Protein AF-A0AA88VZW4-F1 (afdb_monomer)

Foldseek 3Di:
DVVLVVVLVVLCPDPQQVVVCPDPVNPVVVVLLVVLVVLLVVLVVVLVVLVVVLVVLVVQLVVCVVVPVDPVSNVVSVVVNVVSLVVLVVVLVVSLVVNVVSVVVPPDPPPDPDPDSNVVSSVSSNVVSVVSSVVSSVSSVVSSPDDPPPDCPPVNVVVVVVVVPPDDDDDDDDDDD

Radius of gyration: 28.58 Å; Cα contacts (8 Å, |Δi|>4): 63; chains: 1; bounding box: 80×36×89 Å

Nearest PDB structures (foldseek):
  4tql-assembly1_A  TM=4.099E-01  e=1.416E-01  synthetic construct
  8i21-assembly1_A  TM=3.640E-01  e=1.085E+00  Saccharomyces cerevisiae S288C
  5c73-assembly1_C  TM=2.137E-01  e=4.144E+00  Campylobacter jejuni

Sequence (177 aa):
MEEMYKCIDGVLSLPLTQQALSQQHHESWADELLDRSLRLLDACSSTRDVISQLNEHVRDIHSSLRRRKGAPSTRSSIIRFTSFRKKMKKNTKRLIAALKQMDNQIEVTKILDLDDHPTAVIKLLRELTAMSITIFQSLMLFLCVPAVKKNPSRWSMVSKFIAKGTVCENQLDSMND

InterPro domains:
  IPR004320 Protein BPS1, chloroplastic [PF03087] (2-173)

pLDDT: mean 74.16, std 15.79, range [31.56, 95.44]

Mean predicted aligned error: 13.41 Å

Secondary structure (DSSP, 8-state):
-HHHHHHHHHHHTSHHHHHHHTSGGGHHHHHHHHHHHHHHHHHHHHHHHHHHHHHHHHHHHHHHHHTT-HHHHHHHHHHHHHHHHHHHHHHHHHHHHHHHHHHHT-------S---HHHHHHHHHHHHHHHHHHHHHHHHHHHTPPP------HHHHHHHHHTTS------------

Organism: NCBI:txid1293975

Structure (mmCIF, N/CA/C/O backbone):
data_AF-A0AA88VZW4-F1
#
_entry.id   AF-A0AA88VZW4-F1
#
loop_
_atom_site.group_PDB
_atom_site.id
_atom_site.type_symbol
_atom_site.label_atom_id
_atom_site.label_alt_id
_atom_site.label_comp_id
_atom_site.label_asym_id
_atom_site.label_entity_id
_atom_site.label_seq_id
_atom_site.pdbx_PDB_ins_code
_atom_site.Cartn_x
_atom_site.Cartn_y
_atom_site.Cartn_z
_atom_site.occupancy
_atom_site.B_iso_or_equiv
_atom_site.auth_seq_id
_atom_site.auth_comp_id
_atom_site.auth_asym_id
_atom_site.auth_atom_id
_atom_site.pdbx_PDB_model_num
ATOM 1 N N . MET A 1 1 ? -12.697 6.541 0.982 1.00 75.19 1 MET A N 1
ATOM 2 C CA . MET A 1 1 ? -11.977 6.580 2.272 1.00 75.19 1 MET A CA 1
ATOM 3 C C . MET A 1 1 ? -12.358 7.825 3.047 1.00 75.19 1 MET A C 1
ATOM 5 O O . MET A 1 1 ? -12.891 7.655 4.123 1.00 75.19 1 MET A O 1
ATOM 9 N N . GLU A 1 2 ? -12.189 9.038 2.512 1.00 80.81 2 GLU A N 1
ATOM 10 C CA . GLU A 1 2 ? -12.528 10.281 3.234 1.00 80.81 2 GLU A CA 1
ATOM 11 C C . GLU A 1 2 ? -13.958 10.311 3.807 1.00 80.81 2 GLU A C 1
ATOM 13 O O . GLU A 1 2 ? -14.114 10.416 5.015 1.00 80.81 2 GLU A O 1
ATOM 18 N N . GLU A 1 3 ? -14.991 10.110 2.983 1.00 82.50 3 GLU A N 1
ATOM 19 C CA . GLU A 1 3 ? -16.395 10.083 3.447 1.00 82.50 3 GLU A CA 1
ATOM 20 C C . GLU A 1 3 ? -16.680 8.980 4.479 1.00 82.50 3 GLU A C 1
ATOM 22 O O . GLU A 1 3 ? -17.477 9.144 5.398 1.00 82.50 3 GLU A O 1
ATOM 27 N N . MET A 1 4 ? -15.970 7.861 4.362 1.00 76.81 4 MET A N 1
ATOM 28 C CA . MET A 1 4 ? -16.079 6.726 5.275 1.00 76.81 4 MET A CA 1
ATOM 29 C C . MET A 1 4 ? -15.475 7.066 6.648 1.00 76.81 4 MET A C 1
ATOM 31 O O . MET A 1 4 ? -16.075 6.773 7.677 1.00 76.81 4 MET A O 1
ATOM 35 N N . TYR A 1 5 ? -14.325 7.748 6.663 1.00 79.38 5 TYR A N 1
ATOM 36 C CA . TYR A 1 5 ? -13.711 8.258 7.889 1.00 79.38 5 TYR A CA 1
ATOM 37 C C . TYR A 1 5 ? -14.528 9.396 8.512 1.00 79.38 5 TYR A C 1
ATOM 39 O O . TYR A 1 5 ? -14.680 9.402 9.726 1.00 79.38 5 TYR A O 1
ATOM 47 N N . LYS A 1 6 ? -15.123 10.297 7.713 1.00 86.06 6 LYS A N 1
ATOM 48 C CA . LYS A 1 6 ? -16.046 11.340 8.206 1.00 86.06 6 LYS A CA 1
ATOM 49 C C . LYS A 1 6 ? -17.273 10.744 8.897 1.00 86.06 6 LYS A C 1
ATOM 51 O O . LYS A 1 6 ? -17.658 11.199 9.967 1.00 86.06 6 LYS A O 1
ATOM 56 N N . CYS A 1 7 ? -17.877 9.713 8.303 1.00 84.06 7 CYS A N 1
ATOM 57 C CA . CYS A 1 7 ? -19.011 9.013 8.908 1.00 84.06 7 CYS A CA 1
ATOM 58 C C . CYS A 1 7 ? -18.642 8.435 10.282 1.00 84.06 7 CYS A C 1
ATOM 60 O O . CYS A 1 7 ? -19.388 8.583 11.246 1.00 84.06 7 CYS A O 1
ATOM 62 N N . ILE A 1 8 ? -17.458 7.836 10.386 1.00 82.31 8 ILE A N 1
ATOM 63 C CA . ILE A 1 8 ? -16.980 7.222 11.625 1.00 82.31 8 ILE A CA 1
ATOM 64 C C . ILE A 1 8 ? -16.586 8.250 12.673 1.00 82.31 8 ILE A C 1
ATOM 66 O O . ILE A 1 8 ? -16.891 8.047 13.842 1.00 82.31 8 ILE A O 1
ATOM 70 N N . ASP A 1 9 ? -15.984 9.363 12.273 1.00 85.19 9 ASP A N 1
ATOM 71 C CA . ASP A 1 9 ? -15.736 10.499 13.160 1.00 85.19 9 ASP A CA 1
ATOM 72 C C . ASP A 1 9 ? -17.053 11.022 13.770 1.00 85.19 9 ASP A C 1
ATOM 74 O O . ASP A 1 9 ? -17.157 11.254 14.976 1.00 85.19 9 ASP A O 1
ATOM 78 N N . GLY A 1 10 ? -18.123 11.065 12.968 1.00 87.44 10 GLY A N 1
ATOM 79 C CA . GLY A 1 10 ? -19.481 11.344 13.443 1.00 87.44 10 GLY A CA 1
ATOM 80 C C . GLY A 1 10 ? -20.004 10.322 14.464 1.00 87.44 10 GLY A C 1
ATOM 81 O O . GLY A 1 10 ? -20.624 10.697 15.454 1.00 87.44 10 GLY A O 1
ATOM 82 N N . VAL A 1 11 ? -19.729 9.028 14.271 1.00 84.31 11 VAL A N 1
ATOM 83 C CA . VAL A 1 11 ? -20.145 7.975 15.218 1.00 84.31 11 VAL A CA 1
ATOM 84 C C . VAL A 1 11 ? -19.314 8.004 16.508 1.00 84.31 11 VAL A C 1
ATOM 86 O O . VAL A 1 11 ? -19.853 7.799 17.597 1.00 84.31 11 VAL A O 1
ATOM 89 N N . LEU A 1 12 ? -18.012 8.271 16.405 1.00 83.19 12 LEU A N 1
ATOM 90 C CA . LEU A 1 12 ? -17.070 8.341 17.527 1.00 83.19 12 LEU A CA 1
ATOM 91 C C . LEU A 1 12 ? -17.251 9.599 18.384 1.00 83.19 12 LEU A C 1
ATOM 93 O O . LEU A 1 12 ? -16.944 9.577 19.574 1.00 83.19 12 LEU A O 1
ATOM 97 N N . SER A 1 13 ? -17.761 10.683 17.801 1.00 87.75 13 SER A N 1
ATOM 98 C CA . SER A 1 13 ? -18.060 11.930 18.518 1.00 87.75 13 SER A CA 1
ATOM 99 C C . SER A 1 13 ? -19.363 11.886 19.325 1.00 87.75 13 SER A C 1
ATOM 101 O O . SER A 1 13 ? -19.599 12.774 20.143 1.00 87.75 13 SER A O 1
ATOM 103 N N . LEU A 1 14 ? -20.198 10.851 19.158 1.00 87.94 14 LEU A N 1
ATOM 104 C CA . LEU A 1 14 ? -21.407 10.673 19.964 1.00 87.94 14 LEU A CA 1
ATOM 105 C C . LEU A 1 14 ? -21.045 10.429 21.443 1.00 87.94 14 LEU A C 1
ATOM 107 O O . LEU A 1 14 ? -20.258 9.522 21.731 1.00 87.94 14 LEU A O 1
ATOM 111 N N . PRO A 1 15 ? -21.676 11.138 22.401 1.00 83.50 15 PRO A N 1
ATOM 112 C CA . PRO A 1 15 ? -21.396 10.976 23.830 1.00 83.50 15 PRO A CA 1
ATOM 113 C C . PRO A 1 15 ? -21.563 9.537 24.326 1.00 83.50 15 PRO A C 1
ATOM 115 O O . PRO A 1 15 ? -20.751 9.052 25.106 1.00 83.50 15 PRO A O 1
ATOM 118 N N . LEU A 1 16 ? -22.579 8.829 23.821 1.00 80.50 16 LEU A N 1
ATOM 119 C CA . LEU A 1 16 ? -22.828 7.421 24.148 1.00 80.50 16 LEU A CA 1
ATOM 120 C C . LEU A 1 16 ? -21.682 6.517 23.685 1.00 80.50 16 LEU A C 1
ATOM 122 O O . LEU A 1 16 ? -21.295 5.595 24.396 1.00 80.50 16 LEU A O 1
ATOM 126 N N . THR A 1 17 ? -21.110 6.802 22.514 1.00 80.81 17 THR A N 1
ATOM 127 C CA . THR A 1 17 ? -19.952 6.075 21.994 1.00 80.81 17 THR A CA 1
ATOM 128 C C . THR A 1 17 ? -18.716 6.354 22.844 1.00 80.81 17 THR A C 1
ATOM 130 O O . THR A 1 17 ? -18.035 5.417 23.247 1.00 80.81 17 THR A O 1
ATOM 133 N N . GLN A 1 18 ? -18.447 7.618 23.183 1.00 80.12 18 GLN A N 1
ATOM 134 C CA . GLN A 1 18 ? -17.301 7.990 24.021 1.00 80.12 18 GLN A CA 1
ATOM 135 C C . GLN A 1 18 ? -17.395 7.394 25.427 1.00 80.12 18 GLN A C 1
ATOM 137 O O . GLN A 1 18 ? -16.422 6.833 25.927 1.00 80.12 18 GLN A O 1
ATOM 142 N N . GLN A 1 19 ? -18.578 7.453 26.042 1.00 77.81 19 GLN A N 1
ATOM 143 C CA . GLN A 1 19 ? -18.829 6.868 27.354 1.00 77.81 19 GLN A CA 1
ATOM 144 C C . GLN A 1 19 ? -18.614 5.354 27.332 1.00 77.81 19 GLN A C 1
ATOM 146 O O . GLN A 1 19 ? -17.973 4.813 28.232 1.00 77.81 19 GLN A O 1
ATOM 151 N N . ALA A 1 20 ? -19.095 4.670 26.295 1.00 73.69 20 ALA A N 1
ATOM 152 C CA . ALA A 1 20 ? -18.929 3.231 26.183 1.00 73.69 20 ALA A CA 1
ATOM 153 C C . ALA A 1 20 ? -17.462 2.831 25.935 1.00 73.69 20 ALA A C 1
ATOM 155 O O . ALA A 1 20 ? -16.977 1.890 2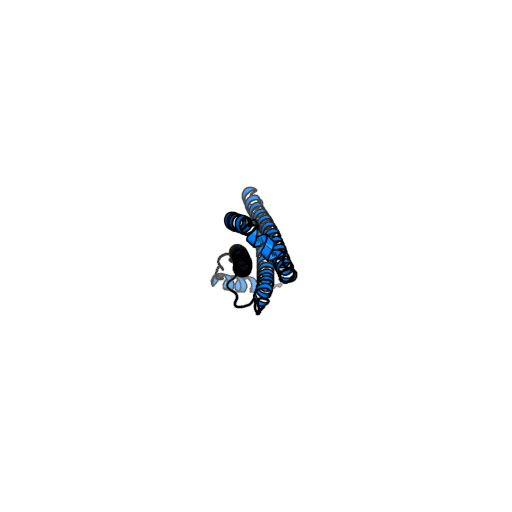6.552 1.00 73.69 20 ALA A O 1
ATOM 156 N N . LEU A 1 21 ? -16.721 3.593 25.123 1.00 71.88 21 LEU A N 1
ATOM 157 C CA . LEU A 1 21 ? -15.290 3.367 24.879 1.00 71.88 21 LEU A CA 1
ATOM 158 C C . LEU A 1 21 ? -14.398 3.702 26.086 1.00 71.88 21 LEU A C 1
ATOM 160 O O . LEU A 1 21 ? -13.318 3.135 26.214 1.00 71.88 21 LEU A O 1
ATOM 164 N N . SER A 1 22 ? -14.841 4.598 26.973 1.00 72.50 22 SER A N 1
ATOM 165 C CA . SER A 1 22 ? -14.100 4.993 28.181 1.00 72.50 22 SER A CA 1
ATOM 166 C C . SER A 1 22 ? -14.158 3.973 29.327 1.00 72.50 22 SER A C 1
ATOM 168 O O . SER A 1 22 ? -13.448 4.127 30.320 1.00 72.50 22 SER A O 1
ATOM 170 N N . GLN A 1 23 ? -14.993 2.932 29.223 1.00 70.62 23 GLN A N 1
ATOM 171 C CA . GLN A 1 23 ? -15.046 1.888 30.244 1.00 70.62 23 GLN A CA 1
ATOM 172 C C . GLN A 1 23 ? -13.789 1.008 30.184 1.00 70.62 23 GLN A C 1
ATOM 174 O O . GLN A 1 23 ? -13.362 0.582 29.113 1.00 70.62 23 GLN A O 1
ATOM 179 N N . GLN A 1 24 ? -13.233 0.677 31.353 1.00 58.19 24 GLN A N 1
ATOM 180 C CA . GLN A 1 24 ? -11.945 -0.016 31.528 1.00 58.19 24 GLN A CA 1
ATOM 181 C C . GLN A 1 24 ? -11.837 -1.373 30.793 1.00 58.19 24 GLN A C 1
ATOM 183 O O . GLN A 1 24 ? -10.742 -1.846 30.508 1.00 58.19 24 GLN A O 1
ATOM 188 N N . HIS A 1 25 ? -12.964 -1.987 30.418 1.00 62.66 25 HIS A N 1
ATOM 189 C CA . HIS A 1 25 ? -13.001 -3.206 29.603 1.00 62.66 25 HIS A CA 1
ATOM 190 C C . HIS A 1 25 ? -12.590 -3.005 28.128 1.00 62.66 25 HIS A C 1
ATOM 192 O O . HIS A 1 25 ? -12.342 -3.994 27.437 1.00 62.66 25 HIS A O 1
ATOM 198 N N . HIS A 1 26 ? -12.505 -1.764 27.634 1.00 63.72 26 HIS A N 1
ATOM 199 C CA . HIS A 1 26 ? -12.259 -1.459 26.217 1.00 63.72 26 HIS A CA 1
ATOM 200 C C . HIS A 1 26 ? -10.858 -0.917 25.904 1.00 63.72 26 HIS A C 1
ATOM 202 O O . HIS A 1 26 ? -10.521 -0.787 24.727 1.00 63.72 26 HIS A O 1
ATOM 208 N N . GLU A 1 27 ? -10.018 -0.673 26.913 1.00 67.69 27 GLU A N 1
ATOM 209 C CA . GLU A 1 27 ? -8.664 -0.118 26.749 1.00 67.69 27 GLU A CA 1
ATOM 210 C C . GLU A 1 27 ? -7.785 -1.010 25.847 1.00 67.69 27 GLU A C 1
ATOM 212 O O . GLU A 1 27 ? -7.226 -0.546 24.856 1.00 67.69 27 GLU A O 1
ATOM 217 N N . SER A 1 28 ? -7.815 -2.333 26.063 1.00 73.19 28 SER A N 1
ATOM 218 C CA . SER A 1 28 ? -7.117 -3.312 25.209 1.00 73.19 28 SER A CA 1
ATOM 219 C C . SER A 1 28 ? -7.594 -3.307 23.753 1.00 73.19 28 SER A C 1
ATOM 221 O O . SER A 1 28 ? -6.820 -3.618 22.849 1.00 73.19 28 SER A O 1
ATOM 223 N N . TRP A 1 29 ? -8.868 -2.998 23.502 1.00 73.38 29 TRP A N 1
ATOM 224 C CA . TRP A 1 29 ? -9.396 -2.957 22.141 1.00 73.38 29 TRP A CA 1
ATOM 225 C C . TRP A 1 29 ? -9.056 -1.639 21.441 1.00 73.38 29 TRP A C 1
ATOM 227 O O . TRP A 1 29 ? -8.784 -1.638 20.238 1.00 73.38 29 TRP A O 1
ATOM 237 N N . ALA A 1 30 ? -9.044 -0.532 22.186 1.00 74.25 30 ALA A N 1
ATOM 238 C CA . ALA A 1 30 ? -8.606 0.762 21.680 1.00 74.25 30 ALA A CA 1
ATOM 239 C C . ALA A 1 30 ? -7.139 0.703 21.223 1.00 74.25 30 ALA A C 1
ATOM 241 O O . ALA A 1 30 ? -6.832 1.159 20.120 1.00 74.25 30 ALA A O 1
ATOM 242 N N . ASP A 1 31 ? -6.270 0.050 22.000 1.00 80.06 31 ASP A N 1
ATOM 243 C CA . ASP A 1 31 ? -4.865 -0.170 21.639 1.00 80.06 31 ASP A CA 1
ATOM 244 C C . ASP A 1 31 ? -4.712 -1.034 20.377 1.00 80.06 31 ASP A C 1
ATOM 246 O O . ASP A 1 31 ? -3.959 -0.682 19.465 1.00 80.06 31 ASP A O 1
ATOM 250 N N . GLU A 1 32 ? -5.467 -2.134 20.263 1.00 78.44 32 GLU A N 1
ATOM 251 C CA . GLU A 1 32 ? -5.483 -2.958 19.046 1.00 78.44 32 GLU A CA 1
ATOM 252 C C . GLU A 1 32 ? -5.951 -2.173 17.815 1.00 78.44 32 GLU A C 1
ATOM 254 O O . GLU A 1 32 ? -5.392 -2.309 16.722 1.00 78.44 32 GLU A O 1
ATOM 259 N N . LEU A 1 33 ? -7.014 -1.377 17.959 1.00 77.69 33 LEU A N 1
ATOM 260 C CA . LEU A 1 33 ? -7.534 -0.557 16.871 1.00 77.69 33 LEU A CA 1
ATOM 261 C C . LEU A 1 33 ? -6.505 0.497 16.447 1.00 77.69 33 LEU A C 1
ATOM 263 O O . LEU A 1 33 ? -6.329 0.734 15.245 1.00 77.69 33 LEU A O 1
ATOM 267 N N . LEU A 1 34 ? -5.824 1.113 17.413 1.00 82.38 34 LEU A N 1
ATOM 268 C CA . LEU A 1 34 ? -4.783 2.100 17.168 1.00 82.38 34 LEU A CA 1
ATOM 269 C C . LEU A 1 34 ? -3.589 1.475 16.437 1.00 82.38 34 LEU A C 1
ATOM 271 O O . LEU A 1 34 ? -3.176 2.008 15.407 1.00 82.38 34 LEU A O 1
ATOM 275 N N . ASP A 1 35 ? -3.086 0.321 16.888 1.00 83.75 35 ASP A N 1
ATOM 276 C CA . ASP A 1 35 ? -2.012 -0.420 16.207 1.00 83.75 35 ASP A CA 1
ATOM 277 C C . ASP A 1 35 ? -2.403 -0.768 14.761 1.00 83.75 35 ASP A C 1
ATOM 279 O O . ASP A 1 35 ? -1.647 -0.499 13.822 1.00 83.75 35 ASP A O 1
ATOM 283 N N . ARG A 1 36 ? -3.624 -1.275 14.537 1.00 79.50 36 ARG A N 1
ATOM 284 C CA . ARG A 1 36 ? -4.127 -1.555 13.181 1.00 79.50 36 ARG A CA 1
ATOM 285 C C . ARG A 1 36 ? -4.194 -0.294 12.315 1.00 79.50 36 ARG A C 1
ATOM 287 O O . ARG A 1 36 ? -3.823 -0.337 11.139 1.00 79.50 36 ARG A O 1
ATOM 294 N N . SER A 1 37 ? -4.635 0.825 12.885 1.00 80.75 37 SER A N 1
ATOM 295 C CA . SER A 1 37 ? -4.736 2.113 12.189 1.00 80.75 37 SER A CA 1
ATOM 296 C C . SER A 1 37 ? -3.362 2.681 11.823 1.00 80.75 37 SER A C 1
ATOM 298 O O . SER A 1 37 ? -3.174 3.154 10.701 1.00 80.75 37 SER A O 1
ATOM 300 N N . LEU A 1 38 ? -2.377 2.577 12.720 1.00 86.00 38 LEU A N 1
ATOM 301 C CA . LEU A 1 38 ? -0.991 2.981 12.463 1.00 86.00 38 LEU A CA 1
ATOM 302 C C . LEU A 1 38 ? -0.371 2.158 11.330 1.00 86.00 38 LEU A C 1
ATOM 304 O O . LEU A 1 38 ? 0.175 2.717 10.381 1.00 86.00 38 LEU A O 1
ATOM 308 N N . ARG A 1 39 ? -0.546 0.835 11.349 1.00 82.38 39 ARG A N 1
ATOM 309 C CA . ARG A 1 39 ? -0.057 -0.040 10.269 1.00 82.38 39 ARG A CA 1
ATOM 310 C C . ARG A 1 39 ? -0.709 0.267 8.925 1.00 82.38 39 ARG A C 1
ATOM 312 O O . ARG A 1 39 ? -0.060 0.176 7.880 1.00 82.38 39 ARG A O 1
ATOM 319 N N . LEU A 1 40 ? -1.990 0.634 8.929 1.00 80.94 40 LEU A N 1
ATOM 320 C CA . LEU A 1 40 ? -2.680 1.092 7.728 1.00 80.94 40 LEU A CA 1
ATOM 321 C C . LEU A 1 40 ? -2.061 2.395 7.207 1.00 80.94 40 LEU A C 1
ATOM 323 O O . LEU A 1 40 ? -1.795 2.502 6.011 1.00 80.94 40 LEU A O 1
ATOM 327 N N . LEU A 1 41 ? -1.776 3.357 8.088 1.00 86.00 41 LEU A N 1
ATOM 328 C CA . LEU A 1 41 ? -1.110 4.614 7.737 1.00 86.00 41 LEU A CA 1
ATOM 329 C C . LEU A 1 41 ? 0.300 4.389 7.159 1.00 86.00 41 LEU A C 1
ATOM 331 O O . LEU A 1 41 ? 0.675 5.030 6.170 1.00 86.00 41 LEU A O 1
ATOM 335 N N . ASP A 1 42 ? 1.056 3.438 7.703 1.00 85.25 42 ASP A N 1
ATOM 336 C CA . ASP A 1 42 ? 2.359 3.034 7.165 1.00 85.25 42 ASP A CA 1
ATOM 337 C C . ASP A 1 42 ? 2.231 2.420 5.764 1.00 85.25 42 ASP A C 1
ATOM 339 O O . ASP A 1 42 ? 3.012 2.728 4.852 1.00 85.25 42 ASP A O 1
ATOM 343 N N . ALA A 1 43 ? 1.204 1.591 5.548 1.00 80.19 43 ALA A N 1
ATOM 344 C CA . ALA A 1 43 ? 0.884 1.035 4.237 1.00 80.19 43 ALA A CA 1
ATOM 345 C C . ALA A 1 43 ? 0.470 2.129 3.233 1.00 80.19 43 ALA A C 1
ATOM 347 O O . ALA A 1 43 ? 0.898 2.080 2.072 1.00 80.19 43 ALA A O 1
ATOM 348 N N . CYS A 1 44 ? -0.294 3.143 3.662 1.00 83.06 44 CYS A N 1
ATOM 349 C CA . CYS A 1 44 ? -0.632 4.326 2.860 1.00 83.06 44 CYS A CA 1
ATOM 350 C C . CYS A 1 44 ? 0.628 5.076 2.420 1.00 83.06 44 CYS A C 1
ATOM 352 O O . CYS A 1 44 ? 0.790 5.401 1.241 1.00 83.06 44 CYS A O 1
ATOM 354 N N . SER A 1 45 ? 1.529 5.343 3.365 1.00 87.06 45 SER A N 1
ATOM 355 C CA . SER A 1 45 ? 2.767 6.079 3.111 1.00 87.06 45 SER A CA 1
ATOM 356 C C . SER A 1 45 ? 3.670 5.310 2.147 1.00 87.06 45 SER A C 1
ATOM 358 O O . SER A 1 45 ? 4.070 5.848 1.115 1.00 87.06 45 SER A O 1
ATOM 360 N N . SER A 1 46 ? 3.847 4.009 2.382 1.00 82.81 46 SER A N 1
ATOM 361 C CA . SER A 1 46 ? 4.587 3.115 1.483 1.00 82.81 46 SER A CA 1
ATOM 362 C C . SER A 1 46 ? 3.989 3.077 0.070 1.00 82.81 46 SER A C 1
ATOM 364 O O . SER A 1 46 ? 4.708 3.089 -0.929 1.00 82.81 46 SER A O 1
ATOM 366 N N . THR A 1 47 ? 2.657 3.045 -0.029 1.00 82.25 47 THR A N 1
ATOM 367 C CA . THR A 1 47 ? 1.921 3.084 -1.301 1.00 82.25 47 THR A CA 1
ATOM 368 C C . THR A 1 47 ? 2.202 4.373 -2.068 1.00 82.25 47 THR A C 1
ATOM 370 O O . THR A 1 47 ? 2.499 4.331 -3.264 1.00 82.25 47 THR A O 1
ATOM 373 N N . ARG A 1 48 ? 2.144 5.519 -1.383 1.00 87.75 48 ARG A N 1
ATOM 374 C CA . ARG A 1 48 ? 2.433 6.834 -1.962 1.00 87.75 48 ARG A CA 1
ATOM 375 C C . ARG A 1 48 ? 3.866 6.910 -2.488 1.00 87.75 48 ARG A C 1
ATOM 377 O O . ARG A 1 48 ? 4.066 7.357 -3.614 1.00 87.75 48 ARG A O 1
ATOM 384 N N . ASP A 1 49 ? 4.840 6.400 -1.741 1.00 88.69 49 ASP A N 1
ATOM 385 C CA . ASP A 1 49 ? 6.246 6.387 -2.163 1.00 88.69 49 ASP A CA 1
ATOM 386 C C . ASP A 1 49 ? 6.475 5.512 -3.400 1.00 88.69 49 ASP A C 1
ATOM 388 O O . ASP A 1 49 ? 7.251 5.861 -4.296 1.00 88.69 49 ASP A O 1
ATOM 392 N N . VAL A 1 50 ? 5.775 4.377 -3.483 1.00 86.94 50 VAL A N 1
ATOM 393 C CA . VAL A 1 50 ? 5.787 3.501 -4.661 1.00 86.94 50 VAL A CA 1
ATOM 394 C C . VAL A 1 50 ? 5.200 4.209 -5.884 1.00 86.94 50 VAL A C 1
ATOM 396 O O . VAL A 1 50 ? 5.776 4.123 -6.970 1.00 86.94 50 VAL A O 1
ATOM 399 N N . ILE A 1 51 ? 4.083 4.924 -5.725 1.00 88.00 51 ILE A N 1
ATOM 400 C CA . ILE A 1 51 ? 3.463 5.708 -6.804 1.00 88.00 51 ILE A CA 1
ATOM 401 C C . ILE A 1 51 ? 4.401 6.834 -7.263 1.00 88.00 51 ILE A C 1
ATOM 403 O O . ILE A 1 51 ? 4.558 7.053 -8.466 1.00 88.00 51 ILE A O 1
ATOM 407 N N . SER A 1 52 ? 5.075 7.514 -6.336 1.00 92.56 52 SER A N 1
ATOM 408 C CA . SER A 1 52 ? 6.065 8.548 -6.657 1.00 92.56 52 SER A CA 1
ATOM 409 C C . SER A 1 52 ? 7.230 7.994 -7.486 1.00 92.56 52 SER A C 1
ATOM 411 O O . SER A 1 52 ? 7.544 8.547 -8.540 1.00 92.56 52 SER A O 1
ATOM 413 N N . GLN A 1 53 ? 7.805 6.855 -7.087 1.00 92.31 53 GLN A N 1
ATOM 414 C CA . GLN A 1 53 ? 8.869 6.179 -7.848 1.00 92.31 53 GLN A CA 1
ATOM 415 C C . GLN A 1 53 ? 8.387 5.678 -9.219 1.00 92.31 53 GLN A C 1
ATOM 417 O O . GLN A 1 53 ? 9.108 5.754 -10.215 1.00 92.31 53 GLN A O 1
ATOM 422 N N . LEU A 1 54 ? 7.145 5.189 -9.307 1.00 90.50 54 LEU A N 1
ATOM 423 C CA . LEU A 1 54 ? 6.529 4.821 -10.581 1.00 90.50 54 LEU A CA 1
ATOM 424 C C . LEU A 1 54 ? 6.466 6.028 -11.529 1.00 90.50 54 LEU A C 1
ATOM 426 O O . LEU A 1 54 ? 6.869 5.920 -12.689 1.00 90.50 54 LEU A O 1
ATOM 430 N N . ASN A 1 55 ? 6.006 7.178 -11.031 1.00 92.56 55 ASN A N 1
ATOM 431 C CA . ASN A 1 55 ? 5.937 8.417 -11.802 1.00 92.56 55 ASN A CA 1
ATOM 432 C C . ASN A 1 55 ? 7.321 8.891 -12.263 1.00 92.56 55 ASN A C 1
ATOM 434 O O . ASN A 1 55 ? 7.465 9.330 -13.405 1.00 92.56 55 ASN A O 1
ATOM 438 N N . GLU A 1 56 ? 8.346 8.772 -11.418 1.00 95.44 56 GLU A N 1
ATOM 439 C CA . GLU A 1 56 ? 9.733 9.071 -11.785 1.00 95.44 56 GLU A CA 1
ATOM 440 C C . GLU A 1 56 ? 10.210 8.190 -12.947 1.00 95.44 56 GLU A C 1
ATOM 442 O O . GLU A 1 56 ? 10.670 8.703 -13.968 1.00 95.44 56 GLU A O 1
ATOM 447 N N . HIS A 1 57 ? 10.009 6.871 -12.867 1.00 93.81 57 HIS A N 1
ATOM 448 C CA . HIS A 1 57 ? 10.381 5.956 -13.947 1.00 93.81 57 HIS A CA 1
ATOM 449 C C . HIS A 1 57 ? 9.647 6.238 -15.265 1.00 93.81 57 HIS A C 1
ATOM 451 O O . HIS A 1 57 ? 10.252 6.156 -16.339 1.00 93.81 57 HIS A O 1
ATOM 457 N N . VAL A 1 58 ? 8.358 6.586 -15.207 1.00 92.38 58 VAL A N 1
ATOM 458 C CA . VAL A 1 58 ? 7.584 6.984 -16.394 1.00 92.38 58 VAL A CA 1
ATOM 459 C C . VAL A 1 58 ? 8.167 8.256 -17.015 1.00 92.38 58 VAL A C 1
ATOM 461 O O . VAL A 1 58 ? 8.383 8.306 -18.230 1.00 92.38 58 VAL A O 1
ATOM 464 N N . ARG A 1 59 ? 8.487 9.264 -16.193 1.00 94.50 59 ARG A N 1
ATOM 465 C CA . ARG A 1 59 ? 9.124 10.513 -16.644 1.00 94.50 59 ARG A CA 1
ATOM 466 C C . ARG A 1 59 ? 10.493 10.259 -17.269 1.00 94.50 59 ARG A C 1
ATOM 468 O O . ARG A 1 59 ? 10.794 10.844 -18.307 1.00 94.50 59 ARG A O 1
ATOM 475 N N . ASP A 1 60 ? 11.289 9.363 -16.697 1.00 93.44 60 ASP A N 1
ATOM 476 C CA . ASP A 1 60 ? 12.601 8.958 -17.208 1.00 93.44 60 ASP A CA 1
ATOM 477 C C . ASP A 1 60 ? 12.519 8.343 -18.607 1.00 93.44 60 ASP A C 1
ATOM 479 O O . ASP A 1 60 ? 13.271 8.718 -19.516 1.00 93.44 60 ASP A O 1
ATOM 483 N N . ILE A 1 61 ? 11.584 7.408 -18.798 1.00 92.81 61 ILE A N 1
ATOM 484 C CA . ILE A 1 61 ? 11.342 6.773 -20.096 1.00 92.81 61 ILE A CA 1
ATOM 485 C C . ILE A 1 61 ? 10.892 7.833 -21.104 1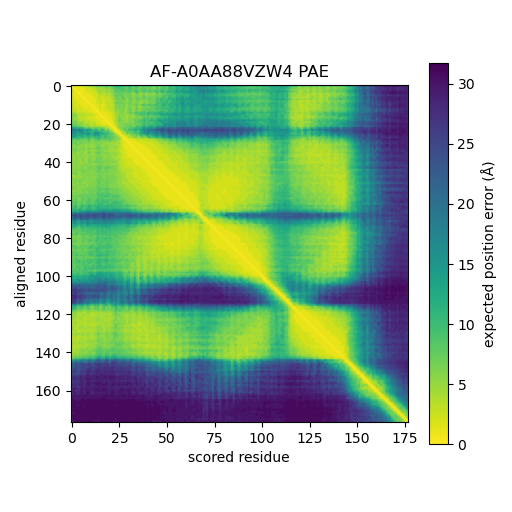.00 92.81 61 ILE A C 1
ATOM 487 O O . ILE A 1 61 ? 11.503 7.967 -22.166 1.00 92.81 61 ILE A O 1
ATOM 491 N N . HIS A 1 62 ? 9.893 8.644 -20.753 1.00 92.88 62 HIS A N 1
ATOM 492 C CA . HIS A 1 62 ? 9.382 9.697 -21.627 1.00 92.88 62 HIS A CA 1
ATOM 493 C C . HIS A 1 62 ? 10.468 10.721 -22.005 1.00 92.88 62 HIS A C 1
ATOM 495 O O . HIS A 1 62 ? 10.623 11.082 -23.171 1.00 92.88 62 HIS A O 1
ATOM 501 N N . SER A 1 63 ? 11.283 11.148 -21.040 1.00 92.44 63 SER A N 1
ATOM 502 C CA . SER A 1 63 ? 12.398 12.075 -21.254 1.00 92.44 63 SER A CA 1
ATOM 503 C C . SER A 1 63 ? 13.464 11.486 -22.182 1.00 92.44 63 SER A C 1
ATOM 505 O O . SER A 1 63 ? 13.967 12.193 -23.060 1.00 92.44 63 SER A O 1
ATOM 507 N N . SER A 1 64 ? 13.783 10.193 -22.033 1.00 91.94 64 SER A N 1
ATOM 508 C CA . SER A 1 64 ? 14.741 9.501 -22.908 1.00 91.94 64 SER A CA 1
ATOM 509 C C . SER A 1 64 ? 14.258 9.416 -24.360 1.00 91.94 64 SER A C 1
ATOM 511 O O . SER A 1 64 ? 15.039 9.698 -25.271 1.00 91.94 64 SER A O 1
ATOM 513 N N . LEU A 1 65 ? 12.961 9.149 -24.560 1.00 89.88 65 LEU A N 1
ATOM 514 C CA . LEU A 1 65 ? 12.313 9.137 -25.872 1.00 89.88 65 LEU A CA 1
ATOM 515 C C . LEU A 1 65 ? 12.310 10.535 -26.500 1.00 89.88 65 LEU A C 1
ATOM 517 O O . LEU A 1 65 ? 12.771 10.712 -27.627 1.00 89.88 65 LEU A O 1
ATOM 521 N N . ARG A 1 66 ? 11.867 11.552 -25.747 1.00 92.31 66 ARG A N 1
ATOM 522 C CA . ARG A 1 66 ? 11.778 12.940 -26.225 1.00 92.31 66 ARG A CA 1
ATOM 523 C C . ARG A 1 66 ? 13.134 13.499 -26.647 1.00 92.31 66 ARG A C 1
ATOM 525 O O . ARG A 1 66 ? 13.233 14.161 -27.673 1.00 92.31 66 ARG A O 1
ATOM 532 N N . ARG A 1 67 ? 14.186 13.247 -25.862 1.00 92.19 67 ARG A N 1
ATOM 533 C CA . ARG A 1 67 ? 15.534 13.781 -26.128 1.00 92.19 67 ARG A CA 1
ATOM 534 C C . ARG A 1 67 ? 16.245 13.097 -27.301 1.00 92.19 67 ARG A C 1
ATOM 536 O O . ARG A 1 67 ? 17.391 13.441 -27.560 1.00 92.19 67 ARG A O 1
ATOM 543 N N . ARG A 1 68 ? 15.620 12.111 -27.964 1.00 84.12 68 ARG A N 1
ATOM 544 C CA . ARG A 1 68 ? 16.236 11.298 -29.028 1.00 84.12 68 ARG A CA 1
ATOM 545 C C . ARG A 1 68 ? 17.637 10.792 -28.644 1.00 84.12 68 ARG A C 1
ATOM 547 O O . ARG A 1 68 ? 18.501 10.659 -29.502 1.00 84.12 68 ARG A O 1
ATOM 554 N N . LYS A 1 69 ? 17.868 10.460 -27.361 1.00 73.25 69 LYS A N 1
ATOM 555 C CA . LYS A 1 69 ? 19.167 9.987 -26.820 1.00 73.25 69 LYS A CA 1
ATOM 556 C C . LYS A 1 69 ? 19.556 8.572 -27.312 1.00 73.25 69 LYS A C 1
ATOM 558 O O . LYS A 1 69 ? 20.311 7.860 -26.648 1.00 73.25 69 LYS A O 1
ATOM 563 N N . GLY A 1 70 ? 19.004 8.124 -28.435 1.00 76.50 70 GLY A N 1
ATOM 564 C CA . GLY A 1 70 ? 19.204 6.798 -29.006 1.00 76.50 70 GLY A CA 1
ATOM 565 C C . GLY A 1 70 ? 18.516 5.658 -28.244 1.00 76.50 70 GLY A C 1
ATOM 566 O O . GLY A 1 70 ? 18.079 5.781 -27.096 1.00 76.50 70 GLY A O 1
ATOM 567 N N . ALA A 1 71 ? 18.454 4.500 -28.901 1.00 81.56 71 ALA A N 1
ATOM 568 C CA . ALA A 1 71 ? 17.912 3.265 -28.337 1.00 81.56 71 ALA A CA 1
ATOM 569 C C . ALA A 1 71 ? 18.592 2.795 -27.024 1.00 81.56 71 ALA A C 1
ATOM 571 O O . ALA A 1 71 ? 17.873 2.296 -26.154 1.00 81.56 71 ALA A O 1
ATOM 572 N N . PRO A 1 72 ? 19.918 2.961 -26.804 1.00 84.81 72 PRO A N 1
ATOM 573 C CA . PRO A 1 72 ? 20.578 2.469 -25.588 1.00 84.81 72 PRO A CA 1
ATOM 574 C C . PRO A 1 72 ? 20.103 3.148 -24.295 1.00 84.81 72 PRO A C 1
ATOM 576 O O . PRO A 1 72 ? 19.868 2.474 -23.290 1.00 84.81 72 PRO A O 1
ATOM 579 N N . SER A 1 73 ? 19.908 4.471 -24.313 1.00 83.19 73 SER A N 1
ATOM 580 C CA . SER A 1 73 ? 19.464 5.231 -23.133 1.00 83.19 73 SER A CA 1
ATOM 581 C C . SER A 1 73 ? 18.020 4.895 -22.748 1.00 83.19 73 SER A C 1
ATOM 583 O O . SER A 1 73 ? 17.730 4.638 -21.580 1.00 83.19 73 SER A O 1
ATOM 585 N N . THR A 1 74 ? 17.139 4.793 -23.747 1.00 88.75 74 THR A N 1
ATOM 586 C CA . THR A 1 74 ? 15.746 4.359 -23.574 1.00 88.75 74 THR A CA 1
ATOM 587 C C . THR A 1 74 ? 15.687 2.933 -23.028 1.00 88.75 74 THR A C 1
ATOM 589 O O . THR A 1 74 ? 14.965 2.654 -22.069 1.00 88.75 74 THR A O 1
ATOM 592 N N . ARG A 1 75 ? 16.509 2.025 -23.577 1.00 89.69 75 ARG A N 1
ATOM 593 C CA . ARG A 1 75 ? 16.623 0.640 -23.101 1.00 89.69 75 ARG A CA 1
ATOM 594 C C . ARG A 1 75 ? 17.064 0.577 -21.639 1.00 89.69 75 ARG A C 1
ATOM 596 O O . ARG A 1 75 ? 16.492 -0.201 -20.881 1.00 89.69 75 ARG A O 1
ATOM 603 N N . SER A 1 76 ? 18.022 1.407 -21.230 1.00 91.31 76 SER A N 1
ATOM 604 C CA . SER A 1 76 ? 18.465 1.496 -19.833 1.00 91.31 76 SER A CA 1
ATOM 605 C C . SER A 1 76 ? 17.330 1.928 -18.892 1.00 91.31 76 SER A C 1
ATOM 607 O O . SER A 1 76 ? 17.085 1.260 -17.886 1.00 91.31 76 SER A O 1
ATOM 609 N N . SER A 1 77 ? 16.567 2.973 -19.240 1.00 90.81 77 SER A N 1
ATOM 610 C CA . SER A 1 77 ? 15.409 3.418 -18.444 1.00 90.81 77 SER A CA 1
ATOM 611 C C . SER A 1 77 ? 14.319 2.343 -18.336 1.00 90.81 77 SER A C 1
ATOM 613 O O . SER A 1 77 ? 13.784 2.112 -17.252 1.00 90.81 77 SER A O 1
ATOM 615 N N . ILE A 1 78 ? 14.047 1.609 -19.423 1.00 91.00 78 ILE A N 1
ATOM 616 C CA . ILE A 1 78 ? 13.108 0.474 -19.421 1.00 91.00 78 ILE A CA 1
ATOM 617 C C . ILE A 1 78 ? 13.607 -0.667 -18.521 1.00 91.00 78 ILE A C 1
ATOM 619 O O . ILE A 1 78 ? 12.812 -1.265 -17.791 1.00 91.00 78 ILE A O 1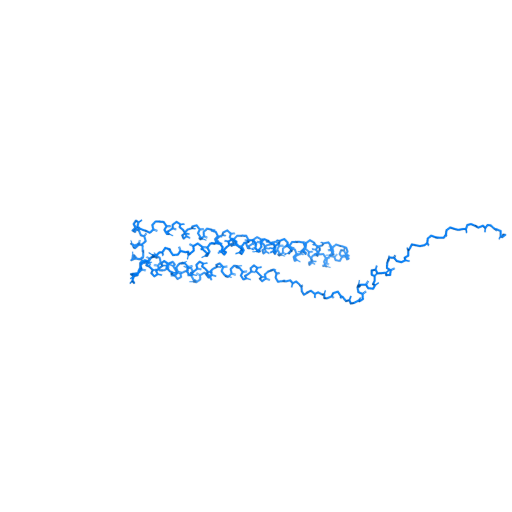
ATOM 623 N N . ILE A 1 79 ? 14.909 -0.977 -18.542 1.00 91.81 79 ILE A N 1
ATOM 624 C CA . ILE A 1 79 ? 15.505 -2.002 -17.671 1.00 91.81 79 ILE A CA 1
ATOM 625 C C . ILE A 1 79 ? 15.352 -1.603 -16.198 1.00 91.81 79 ILE A C 1
ATOM 627 O O . ILE A 1 79 ? 14.887 -2.426 -15.406 1.00 91.81 79 ILE A O 1
ATOM 631 N N . ARG A 1 80 ? 15.667 -0.349 -15.833 1.00 93.00 80 ARG A N 1
ATOM 632 C CA . ARG A 1 80 ? 15.485 0.160 -14.459 1.00 93.00 80 ARG A CA 1
ATOM 633 C C . ARG A 1 80 ? 14.029 0.050 -14.011 1.00 93.00 80 ARG A C 1
ATOM 635 O O . ARG A 1 80 ? 13.765 -0.556 -12.974 1.00 93.00 80 ARG A O 1
ATOM 642 N N . PHE A 1 81 ? 13.093 0.528 -14.833 1.00 91.56 81 PHE A N 1
ATOM 643 C CA . PHE A 1 81 ? 11.660 0.421 -14.560 1.00 91.56 81 PHE A CA 1
ATOM 644 C C . PHE A 1 81 ? 11.211 -1.036 -14.373 1.00 91.56 81 PHE A C 1
ATOM 646 O O . PHE A 1 81 ? 10.492 -1.362 -13.431 1.00 91.56 81 PHE A O 1
ATOM 653 N N . THR A 1 82 ? 11.678 -1.948 -15.228 1.00 89.94 82 THR A N 1
ATOM 654 C CA . THR A 1 82 ? 11.332 -3.375 -15.143 1.00 89.94 82 THR A CA 1
ATOM 655 C C . THR A 1 82 ? 11.839 -4.005 -13.843 1.00 89.94 82 THR A C 1
ATOM 657 O O . THR A 1 82 ? 11.114 -4.772 -13.202 1.00 89.94 82 THR A O 1
ATOM 660 N N . SER A 1 83 ? 13.068 -3.686 -13.433 1.00 90.75 83 SER A N 1
ATOM 661 C CA . SER A 1 83 ? 13.650 -4.148 -12.167 1.00 90.75 83 SER A CA 1
ATOM 662 C C . SER A 1 83 ? 12.905 -3.585 -10.956 1.00 90.75 83 SER A C 1
ATOM 664 O O . SER A 1 83 ? 12.556 -4.347 -10.052 1.00 90.75 83 SER A O 1
ATOM 666 N N . PHE A 1 84 ? 12.575 -2.290 -10.971 1.00 90.88 84 PHE A N 1
ATOM 667 C CA . PHE A 1 84 ? 11.731 -1.657 -9.955 1.00 90.88 84 PHE A CA 1
ATOM 668 C C . PHE A 1 84 ? 10.379 -2.364 -9.837 1.00 90.88 84 PHE A C 1
ATOM 670 O O . PHE A 1 84 ? 9.991 -2.786 -8.751 1.00 90.88 84 PHE A O 1
ATOM 677 N N . ARG A 1 85 ? 9.704 -2.613 -10.961 1.00 87.50 85 ARG A N 1
ATOM 678 C CA . ARG A 1 85 ? 8.386 -3.263 -10.994 1.00 87.50 85 ARG A CA 1
ATOM 679 C C . ARG A 1 85 ? 8.427 -4.688 -10.424 1.00 87.50 85 ARG A C 1
ATOM 681 O O . ARG A 1 85 ? 7.491 -5.107 -9.744 1.00 87.50 85 ARG A O 1
ATOM 688 N N . LYS A 1 86 ? 9.524 -5.431 -10.637 1.00 87.38 86 LYS A N 1
ATOM 689 C CA . LYS A 1 86 ? 9.763 -6.741 -9.995 1.00 87.38 86 LYS A CA 1
ATOM 690 C C . LYS A 1 86 ? 9.939 -6.614 -8.477 1.00 87.38 86 LYS A C 1
ATOM 692 O O . LYS A 1 86 ? 9.342 -7.399 -7.739 1.00 87.38 86 LYS A O 1
ATOM 697 N N . LYS A 1 87 ? 10.733 -5.640 -8.015 1.00 88.12 87 LYS A N 1
ATOM 698 C CA . LYS A 1 87 ? 10.952 -5.365 -6.583 1.00 88.12 87 LYS A CA 1
ATOM 699 C C . LYS A 1 87 ? 9.649 -4.955 -5.896 1.00 88.12 87 LYS A C 1
ATOM 701 O O . LYS A 1 87 ? 9.284 -5.556 -4.891 1.00 88.12 87 LYS A O 1
ATOM 706 N N . MET A 1 88 ? 8.916 -4.020 -6.491 1.00 86.62 88 MET A N 1
ATOM 707 C CA . MET A 1 88 ? 7.596 -3.574 -6.049 1.00 86.62 88 MET A CA 1
ATOM 708 C C . MET A 1 88 ? 6.645 -4.760 -5.885 1.00 86.62 88 MET A C 1
ATOM 710 O O . MET A 1 88 ? 6.125 -4.970 -4.798 1.00 86.62 88 MET A O 1
ATOM 714 N N . LYS A 1 89 ? 6.528 -5.635 -6.894 1.00 85.44 89 LYS A N 1
ATOM 715 C CA . LYS A 1 89 ? 5.692 -6.843 -6.806 1.00 85.44 89 LYS A CA 1
ATOM 716 C C . LYS A 1 89 ? 6.081 -7.776 -5.658 1.00 85.44 89 LYS A C 1
ATOM 718 O O . LYS A 1 89 ? 5.206 -8.368 -5.028 1.00 85.44 89 LYS A O 1
ATOM 723 N N . LYS A 1 90 ? 7.379 -7.938 -5.382 1.00 85.88 90 LYS A N 1
ATOM 724 C CA . LYS A 1 90 ? 7.857 -8.724 -4.232 1.00 85.88 90 LYS A CA 1
ATOM 725 C C . LYS A 1 90 ? 7.444 -8.069 -2.909 1.00 85.88 90 LYS A C 1
ATOM 727 O O . LYS A 1 90 ? 6.965 -8.769 -2.021 1.00 85.88 90 LYS A O 1
ATOM 732 N N . ASN A 1 91 ? 7.596 -6.753 -2.801 1.00 82.81 91 ASN A N 1
ATOM 733 C CA . ASN A 1 91 ? 7.236 -5.993 -1.605 1.00 82.81 91 ASN A CA 1
ATOM 734 C C . ASN A 1 91 ? 5.722 -5.995 -1.365 1.00 82.81 91 ASN A C 1
ATOM 736 O O . ASN A 1 91 ? 5.293 -6.296 -0.260 1.00 82.81 91 ASN A O 1
ATOM 740 N N . THR A 1 92 ? 4.914 -5.787 -2.405 1.00 82.25 92 THR A N 1
ATOM 741 C CA . THR A 1 92 ? 3.451 -5.893 -2.348 1.00 82.25 92 THR A CA 1
ATOM 742 C C . THR A 1 92 ? 3.002 -7.249 -1.818 1.00 82.25 92 THR A C 1
ATOM 744 O O . THR A 1 92 ? 2.154 -7.306 -0.938 1.00 82.25 92 THR A O 1
ATOM 747 N N . LYS A 1 93 ? 3.592 -8.355 -2.290 1.00 84.12 93 LYS A N 1
ATOM 748 C CA . LYS A 1 93 ? 3.266 -9.691 -1.763 1.00 84.12 93 LYS A CA 1
ATOM 749 C C . LYS A 1 93 ? 3.566 -9.826 -0.269 1.00 84.12 93 LYS A C 1
ATOM 751 O O . LYS A 1 93 ? 2.779 -10.439 0.441 1.00 84.12 93 LYS A O 1
ATOM 756 N N . ARG A 1 94 ? 4.688 -9.266 0.196 1.00 83.19 94 ARG A N 1
ATOM 757 C CA . ARG A 1 94 ? 5.051 -9.254 1.623 1.00 83.19 94 ARG A CA 1
ATOM 758 C C . ARG A 1 94 ? 4.069 -8.425 2.443 1.00 83.19 94 ARG A C 1
ATOM 760 O O . ARG A 1 94 ? 3.612 -8.902 3.470 1.00 83.19 94 ARG A O 1
ATOM 767 N N . LEU A 1 95 ? 3.714 -7.237 1.956 1.00 77.50 95 LEU A N 1
ATOM 768 C CA . LEU A 1 95 ? 2.738 -6.366 2.604 1.00 77.50 95 LEU A CA 1
ATOM 769 C C . LEU A 1 95 ? 1.366 -7.046 2.694 1.00 77.50 95 LEU A C 1
ATOM 771 O O . LEU A 1 95 ? 0.791 -7.101 3.768 1.00 77.50 95 LEU A O 1
ATOM 775 N N . ILE A 1 96 ? 0.878 -7.647 1.604 1.00 77.94 96 ILE A N 1
ATOM 776 C CA . ILE A 1 96 ? -0.379 -8.413 1.604 1.00 77.94 96 ILE A CA 1
ATOM 777 C C . ILE A 1 96 ? -0.326 -9.552 2.632 1.00 77.94 96 ILE A C 1
ATOM 779 O O . ILE A 1 96 ? -1.292 -9.754 3.358 1.00 77.94 96 ILE A O 1
ATOM 783 N N . ALA A 1 97 ? 0.785 -10.290 2.712 1.00 82.69 97 ALA A N 1
ATOM 784 C CA . ALA A 1 97 ? 0.938 -11.369 3.687 1.00 82.69 97 ALA A CA 1
ATOM 785 C C . ALA A 1 97 ? 0.909 -10.852 5.136 1.00 82.69 97 ALA A C 1
ATOM 787 O O . ALA A 1 97 ? 0.204 -11.423 5.962 1.00 82.69 97 ALA A O 1
ATOM 788 N N . ALA A 1 98 ? 1.610 -9.750 5.421 1.00 78.00 98 ALA A N 1
ATOM 789 C CA . ALA A 1 98 ? 1.593 -9.110 6.735 1.00 78.00 98 ALA A CA 1
ATOM 790 C C . ALA A 1 98 ? 0.186 -8.617 7.103 1.00 78.00 98 ALA A C 1
ATOM 792 O O . ALA A 1 98 ? -0.287 -8.874 8.203 1.00 78.00 98 ALA A O 1
ATOM 793 N N . LEU A 1 99 ? -0.519 -7.984 6.160 1.00 73.38 99 LEU A N 1
ATOM 794 C CA . LEU A 1 99 ? -1.877 -7.489 6.380 1.00 73.38 99 LEU A CA 1
ATOM 795 C C . LEU A 1 99 ? -2.878 -8.629 6.638 1.00 73.38 99 LEU A C 1
ATOM 797 O O . LEU A 1 99 ? -3.730 -8.499 7.508 1.00 73.38 99 LEU A O 1
ATOM 801 N N . LYS A 1 100 ? -2.749 -9.767 5.943 1.00 74.50 100 LYS A N 1
ATOM 802 C CA . LYS A 1 100 ? -3.570 -10.967 6.199 1.00 74.50 100 LYS A CA 1
ATOM 803 C C . LYS A 1 100 ? -3.315 -11.588 7.571 1.00 74.50 100 LYS A C 1
ATOM 805 O O . LYS A 1 100 ? -4.234 -12.116 8.180 1.00 74.50 100 LYS A O 1
ATOM 810 N N . GLN A 1 101 ? -2.082 -11.527 8.070 1.00 74.50 101 GLN A N 1
ATOM 811 C CA . GLN A 1 101 ? -1.775 -12.008 9.417 1.00 74.50 101 GLN A CA 1
ATOM 812 C C . GLN A 1 101 ? -2.513 -11.194 10.491 1.00 74.50 101 GLN A C 1
ATOM 814 O O . GLN A 1 101 ? -2.907 -11.759 11.505 1.00 74.50 101 GLN A O 1
ATOM 819 N N . MET A 1 102 ? -2.741 -9.898 10.255 1.00 66.88 102 MET A N 1
ATOM 820 C CA . MET A 1 102 ? -3.524 -9.048 11.163 1.00 66.88 102 MET A CA 1
ATOM 821 C C . MET A 1 102 ? -5.009 -9.426 11.175 1.00 66.88 102 MET A C 1
ATOM 823 O O . MET A 1 102 ? -5.646 -9.335 12.218 1.00 66.88 102 MET A O 1
ATOM 827 N N . ASP A 1 103 ? -5.534 -9.868 10.032 1.00 63.09 103 ASP A N 1
ATOM 828 C CA . ASP A 1 103 ? -6.924 -10.315 9.870 1.00 63.09 103 ASP A CA 1
ATOM 829 C C . ASP A 1 103 ? -7.159 -11.676 10.555 1.00 63.09 103 ASP A C 1
ATOM 831 O O . ASP A 1 103 ? -8.198 -11.924 11.150 1.00 63.09 103 ASP A O 1
ATOM 835 N N . ASN A 1 104 ? -6.144 -12.547 10.577 1.00 61.34 104 ASN A N 1
ATOM 836 C CA . ASN A 1 104 ? -6.220 -13.853 11.242 1.00 61.34 104 ASN A CA 1
ATOM 837 C C . ASN A 1 104 ? -6.074 -13.790 12.773 1.00 61.34 104 ASN A C 1
ATOM 839 O O . ASN A 1 104 ? -6.386 -14.766 13.446 1.00 61.34 104 ASN A O 1
ATOM 843 N N . GLN A 1 105 ? -5.612 -12.668 13.339 1.00 55.91 105 GLN A N 1
ATOM 844 C CA . GLN A 1 105 ? -5.674 -12.430 14.790 1.00 55.91 105 GLN A CA 1
ATOM 845 C C . GLN A 1 105 ? -7.073 -12.004 15.254 1.00 55.91 105 GLN A C 1
ATOM 847 O O . GLN A 1 105 ? -7.300 -11.783 16.439 1.00 55.91 105 GLN A O 1
ATOM 852 N N . ILE A 1 106 ? -8.041 -11.957 14.337 1.00 51.34 106 ILE A N 1
ATOM 853 C CA . ILE A 1 106 ? -9.470 -11.890 14.636 1.00 51.34 106 ILE A CA 1
ATOM 854 C C . ILE A 1 106 ? -9.960 -13.303 15.032 1.00 51.34 106 ILE A C 1
ATOM 856 O O . ILE A 1 106 ? -11.031 -13.750 14.641 1.00 51.34 106 ILE A O 1
ATOM 860 N N . GLU A 1 107 ? -9.186 -14.050 15.824 1.00 46.16 107 GLU A N 1
ATOM 861 C CA . GLU A 1 107 ? -9.734 -15.175 16.577 1.00 46.16 107 GLU A CA 1
ATOM 862 C C . GLU A 1 107 ? -10.357 -14.620 17.856 1.00 46.16 107 GLU A C 1
ATOM 864 O O . GLU A 1 107 ? -9.690 -14.320 18.841 1.00 46.16 107 GLU A O 1
ATOM 869 N N . VAL A 1 108 ? -11.676 -14.447 17.780 1.00 48.00 108 VAL A N 1
ATOM 870 C CA . VAL A 1 108 ? -12.626 -14.672 18.874 1.00 48.00 108 VAL A CA 1
ATOM 871 C C . VAL A 1 108 ? -12.174 -14.127 20.236 1.00 48.00 108 VAL A C 1
ATOM 873 O O . VAL A 1 108 ? -12.162 -14.832 21.245 1.00 48.00 108 VAL A O 1
ATOM 876 N N . THR A 1 109 ? -11.955 -12.815 20.329 1.00 46.06 109 THR A N 1
ATOM 877 C CA . THR A 1 109 ? -12.470 -12.153 21.529 1.00 46.06 109 THR A CA 1
ATOM 878 C C . THR A 1 109 ? -13.976 -12.348 21.454 1.00 46.06 109 THR A C 1
ATOM 880 O O . THR A 1 109 ? -14.642 -11.755 20.607 1.00 46.06 109 THR A O 1
ATOM 883 N N . LYS A 1 110 ? -14.491 -13.280 22.265 1.00 49.53 110 LYS A N 1
ATOM 884 C CA . LYS A 1 110 ? -15.911 -13.421 22.587 1.00 49.53 110 LYS A CA 1
ATOM 885 C C . LYS A 1 110 ? -16.365 -12.087 23.184 1.00 49.53 110 LYS A C 1
ATOM 887 O O . LYS A 1 110 ? -16.496 -11.960 24.395 1.00 49.53 110 LYS A O 1
ATOM 892 N N . ILE A 1 111 ? -16.528 -11.062 22.351 1.00 49.56 111 ILE A N 1
ATOM 893 C CA . ILE A 1 111 ? -17.267 -9.864 22.708 1.00 49.56 111 ILE A CA 1
ATOM 894 C C . ILE A 1 111 ? -18.704 -10.349 22.693 1.00 49.56 111 ILE A C 1
ATOM 896 O O . ILE A 1 111 ? -19.327 -10.467 21.642 1.00 49.56 111 ILE A O 1
ATOM 900 N N . LEU A 1 112 ? -19.047 -10.855 23.875 1.00 50.44 112 LEU A N 1
ATOM 901 C CA . LEU A 1 112 ? -20.338 -11.044 24.496 1.00 50.44 112 LEU A CA 1
ATOM 902 C C . LEU A 1 112 ? -21.517 -10.777 23.564 1.00 50.44 112 LEU A C 1
ATOM 904 O O . LEU A 1 112 ? -21.627 -9.724 22.943 1.00 50.44 112 LEU A O 1
ATOM 908 N N . ASP A 1 113 ? -22.404 -11.760 23.561 1.00 46.75 113 ASP A N 1
ATOM 909 C CA . ASP A 1 113 ? -23.756 -11.826 23.010 1.00 46.75 113 ASP A CA 1
ATOM 910 C C . ASP A 1 113 ? -24.703 -10.725 23.550 1.00 46.75 113 ASP A C 1
ATOM 912 O O . ASP A 1 113 ? -25.859 -10.975 23.868 1.00 46.75 113 ASP A O 1
ATOM 916 N N . LEU A 1 114 ? -24.205 -9.499 23.722 1.00 55.12 114 LEU A N 1
ATOM 917 C CA . LEU A 1 114 ? -24.967 -8.330 24.124 1.00 55.12 114 LEU A CA 1
ATOM 918 C C . LEU A 1 114 ? -25.016 -7.348 22.957 1.00 55.12 114 LEU A C 1
ATOM 920 O O . LEU A 1 114 ? -24.004 -6.791 22.516 1.00 55.12 114 LEU A O 1
ATOM 924 N N . ASP A 1 115 ? -26.238 -7.161 22.481 1.00 56.34 115 ASP A N 1
ATOM 925 C CA . ASP A 1 115 ? -26.674 -6.226 21.452 1.00 56.34 115 ASP A CA 1
ATOM 926 C C . ASP A 1 115 ? -26.638 -4.775 21.974 1.00 56.34 115 ASP A C 1
ATOM 928 O O . ASP A 1 115 ? -27.643 -4.072 21.999 1.00 56.34 115 ASP A O 1
ATOM 932 N N . ASP A 1 116 ? -25.473 -4.347 22.468 1.00 70.75 116 ASP A N 1
ATOM 933 C CA . ASP A 1 116 ? -25.259 -3.023 23.051 1.00 70.75 116 ASP A CA 1
ATOM 934 C C . ASP A 1 116 ? -24.435 -2.126 22.110 1.00 70.75 116 ASP A C 1
ATOM 936 O O . ASP A 1 116 ? -23.492 -2.569 21.442 1.00 70.75 116 ASP A O 1
ATOM 940 N N . HIS A 1 117 ? -24.781 -0.833 22.078 1.00 72.62 117 HIS A N 1
ATOM 941 C CA . HIS A 1 117 ? -24.181 0.225 21.240 1.00 72.62 117 HIS A CA 1
ATOM 942 C C . HIS A 1 117 ? -22.637 0.163 21.083 1.00 72.62 117 HIS A C 1
ATOM 944 O O . HIS A 1 117 ? -22.163 0.245 19.945 1.00 72.62 117 HIS A O 1
ATOM 950 N N . PRO A 1 118 ? -21.815 -0.045 22.139 1.00 71.19 118 PRO A N 1
ATOM 951 C CA . PRO A 1 118 ? -20.358 -0.205 21.994 1.00 71.19 118 PRO A CA 1
ATOM 952 C C . PRO A 1 118 ? -19.928 -1.362 21.093 1.00 71.19 118 PRO A C 1
ATOM 954 O O . PRO A 1 118 ? -18.997 -1.217 20.300 1.00 71.19 118 PRO A O 1
ATOM 957 N N . THR A 1 119 ? -20.594 -2.512 21.189 1.00 74.12 119 THR A N 1
ATOM 958 C CA . THR A 1 119 ? -20.248 -3.706 20.409 1.00 74.12 119 THR A CA 1
ATOM 959 C C . THR A 1 119 ? -20.465 -3.457 18.918 1.00 74.12 119 THR A C 1
ATOM 961 O O . THR A 1 119 ? -19.649 -3.876 18.093 1.00 74.12 119 THR A O 1
ATOM 964 N N . ALA A 1 120 ? -21.527 -2.730 18.563 1.00 79.19 120 ALA A N 1
ATOM 965 C CA . ALA A 1 120 ? -21.807 -2.335 17.185 1.00 79.19 120 ALA A CA 1
ATOM 966 C C . ALA A 1 120 ? -20.729 -1.388 16.629 1.00 79.19 120 ALA A C 1
ATOM 968 O O . ALA A 1 120 ? -20.221 -1.610 15.528 1.00 79.19 120 ALA A O 1
ATOM 969 N N . VAL A 1 121 ? -20.313 -0.384 17.410 1.00 78.69 121 VAL A N 1
ATOM 970 C CA . VAL A 1 121 ? -19.239 0.549 17.024 1.00 78.69 121 VAL A CA 1
ATOM 971 C C . VAL A 1 121 ? -17.908 -0.186 16.828 1.00 78.69 121 VAL A C 1
ATOM 973 O O . VAL A 1 121 ? -17.205 0.040 15.842 1.00 78.69 121 VAL A O 1
ATOM 976 N N . ILE A 1 122 ? -17.582 -1.121 17.723 1.00 75.50 122 ILE A N 1
ATOM 977 C CA . ILE A 1 122 ? -16.372 -1.945 17.635 1.00 75.50 122 ILE A CA 1
ATOM 978 C C . ILE A 1 122 ? -16.366 -2.803 16.362 1.00 75.50 122 ILE A C 1
ATOM 980 O O . ILE A 1 122 ? -15.351 -2.861 15.659 1.00 75.50 122 ILE A O 1
ATOM 984 N N . LYS A 1 123 ? -17.489 -3.460 16.044 1.00 78.88 123 LYS A N 1
ATOM 985 C CA . LYS A 1 123 ? -17.646 -4.260 14.819 1.00 78.88 123 LYS A CA 1
ATOM 986 C C . LYS A 1 123 ? -17.476 -3.397 13.568 1.00 78.88 123 LYS A C 1
ATOM 988 O O . LYS A 1 123 ? -16.665 -3.743 12.711 1.00 78.88 123 LYS A O 1
ATOM 993 N N . LEU A 1 124 ? -18.137 -2.239 13.520 1.00 82.50 124 LEU A N 1
ATOM 994 C CA . LEU A 1 124 ? -18.024 -1.285 12.415 1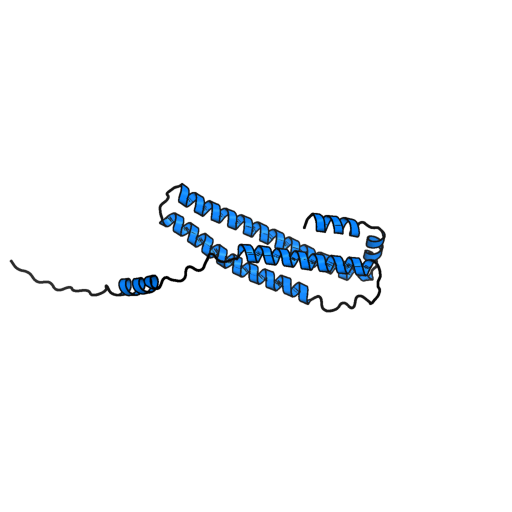.00 82.50 124 LEU A CA 1
ATOM 995 C C . LEU A 1 124 ? -16.567 -0.855 12.172 1.00 82.50 124 LEU A C 1
ATOM 997 O O . LEU A 1 124 ? -16.098 -0.836 11.036 1.00 82.50 124 LEU A O 1
ATOM 1001 N N . LEU A 1 125 ? -15.820 -0.543 13.234 1.00 78.44 125 LEU A N 1
ATOM 1002 C CA . LEU A 1 125 ? -14.418 -0.114 13.141 1.00 78.44 125 LEU A CA 1
ATOM 1003 C C . LEU A 1 125 ? -13.473 -1.239 12.689 1.00 78.44 125 LEU A C 1
ATOM 1005 O O . LEU A 1 125 ? -12.502 -0.994 11.960 1.00 78.44 125 LEU A O 1
ATOM 1009 N N . ARG A 1 126 ? -13.769 -2.489 13.065 1.00 78.12 126 ARG A N 1
ATOM 1010 C CA . ARG A 1 126 ? -13.058 -3.668 12.546 1.00 78.12 126 ARG A CA 1
ATOM 1011 C C . ARG A 1 126 ? -13.329 -3.869 11.055 1.00 78.12 126 ARG A C 1
ATOM 1013 O O . ARG A 1 126 ? -12.378 -3.988 10.284 1.00 78.12 126 ARG A O 1
ATOM 1020 N N . GLU A 1 127 ? -14.595 -3.845 10.645 1.00 80.88 127 GLU A N 1
ATOM 1021 C CA . GLU A 1 127 ? -14.992 -3.967 9.236 1.00 80.88 127 GLU A CA 1
ATOM 1022 C C . GLU A 1 127 ? -14.378 -2.858 8.380 1.00 80.88 127 GLU A C 1
ATOM 1024 O O . GLU A 1 127 ? -13.846 -3.125 7.302 1.00 80.88 127 GLU A O 1
ATOM 1029 N N . LEU A 1 128 ? -14.358 -1.625 8.892 1.00 82.81 128 LEU A N 1
ATOM 1030 C CA . LEU A 1 128 ? -13.688 -0.499 8.253 1.00 82.81 128 LEU A CA 1
ATOM 1031 C C . LEU A 1 128 ? -12.220 -0.803 7.965 1.00 82.81 128 LEU A C 1
ATOM 1033 O O . LEU A 1 128 ? -11.730 -0.584 6.856 1.00 82.81 128 LEU A O 1
ATOM 1037 N N . THR A 1 129 ? -11.508 -1.278 8.982 1.00 78.81 129 THR A N 1
ATOM 1038 C CA . THR A 1 129 ? -10.083 -1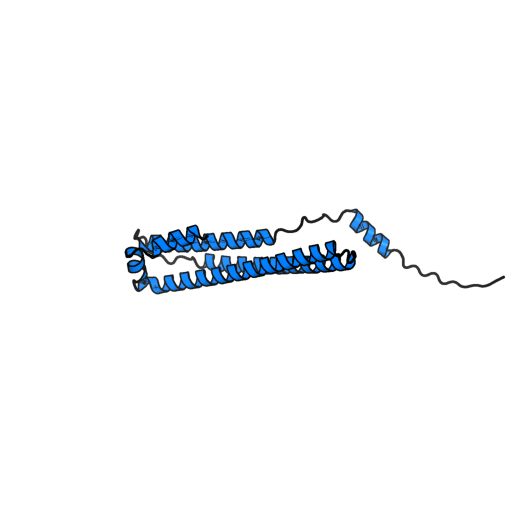.572 8.875 1.00 78.81 129 THR A CA 1
ATOM 1039 C C . THR A 1 129 ? -9.851 -2.668 7.834 1.00 78.81 129 THR A C 1
ATOM 1041 O O . THR A 1 129 ? -8.984 -2.514 6.972 1.00 78.81 129 THR A O 1
ATOM 1044 N N . ALA A 1 130 ? -10.667 -3.726 7.841 1.00 78.81 130 ALA A N 1
ATOM 1045 C CA . ALA A 1 130 ? -10.606 -4.803 6.854 1.00 78.81 130 ALA A CA 1
ATOM 1046 C C . ALA A 1 130 ? -10.893 -4.310 5.419 1.00 78.81 130 ALA A C 1
ATOM 1048 O O . ALA A 1 130 ? -10.171 -4.657 4.475 1.00 78.81 130 ALA A O 1
ATOM 1049 N N . MET A 1 131 ? -11.893 -3.438 5.239 1.00 82.19 131 MET A N 1
ATOM 1050 C CA . MET A 1 131 ? -12.195 -2.812 3.947 1.00 82.19 131 MET A CA 1
ATOM 1051 C C . MET A 1 131 ? -11.030 -1.954 3.452 1.00 82.19 131 MET A C 1
ATOM 1053 O O . MET A 1 131 ? -10.593 -2.105 2.309 1.00 82.19 131 MET A O 1
ATOM 1057 N N . SER A 1 132 ? -10.478 -1.097 4.312 1.00 82.06 132 SER A N 1
ATOM 1058 C CA . SER A 1 132 ? -9.326 -0.259 3.977 1.00 82.06 132 SER A CA 1
ATOM 1059 C C . SER A 1 132 ? -8.125 -1.108 3.566 1.00 82.06 132 SER A C 1
ATOM 1061 O O . SER A 1 132 ? -7.538 -0.868 2.510 1.00 82.06 132 SER A O 1
ATOM 1063 N N . ILE A 1 133 ? -7.807 -2.161 4.328 1.00 77.38 133 ILE A N 1
ATOM 1064 C CA . ILE A 1 133 ? -6.764 -3.135 3.980 1.00 77.38 133 ILE A CA 1
ATOM 1065 C C . ILE A 1 133 ? -7.011 -3.708 2.581 1.00 77.38 133 ILE A C 1
ATOM 1067 O O . ILE A 1 133 ? -6.114 -3.677 1.738 1.00 77.38 133 ILE A O 1
ATOM 1071 N N . THR A 1 134 ? -8.225 -4.180 2.300 1.00 80.75 134 THR A N 1
ATOM 1072 C CA . THR A 1 134 ? -8.590 -4.782 1.007 1.00 80.75 134 THR A CA 1
ATOM 1073 C C . THR A 1 134 ? -8.432 -3.798 -0.157 1.00 80.75 134 THR A C 1
ATOM 1075 O O . THR A 1 134 ? -7.928 -4.165 -1.226 1.00 80.75 134 THR A O 1
ATOM 1078 N N . ILE A 1 135 ? -8.788 -2.526 0.048 1.00 83.81 135 ILE A N 1
ATOM 1079 C CA . ILE A 1 135 ? -8.584 -1.453 -0.933 1.00 83.81 135 ILE A CA 1
ATOM 1080 C C . ILE A 1 135 ? -7.088 -1.268 -1.215 1.00 83.81 135 ILE A C 1
ATOM 1082 O O . ILE A 1 135 ? -6.681 -1.270 -2.380 1.00 83.81 135 ILE A O 1
ATOM 1086 N N . PHE A 1 136 ? -6.242 -1.180 -0.182 1.00 78.06 136 PHE A N 1
ATOM 1087 C CA . PHE A 1 136 ? -4.792 -1.054 -0.371 1.00 78.06 136 PHE A CA 1
ATOM 1088 C C . PHE A 1 136 ? -4.182 -2.262 -1.069 1.00 78.06 136 PHE A C 1
ATOM 1090 O O . PHE A 1 136 ? -3.360 -2.101 -1.975 1.00 78.06 136 PHE A O 1
ATOM 1097 N N . GLN A 1 137 ? -4.603 -3.471 -0.699 1.00 77.88 137 GLN A N 1
ATOM 1098 C CA . GLN A 1 137 ? -4.169 -4.690 -1.373 1.00 77.88 137 GLN A CA 1
ATOM 1099 C C . GLN A 1 137 ? -4.526 -4.642 -2.865 1.00 77.88 137 GLN A C 1
ATOM 1101 O O . GLN A 1 137 ? -3.669 -4.913 -3.709 1.00 77.88 137 GLN A O 1
ATOM 1106 N N . SER A 1 138 ? -5.751 -4.233 -3.197 1.00 81.44 138 SER A N 1
ATOM 1107 C CA . SER A 1 138 ? -6.232 -4.117 -4.577 1.00 81.44 138 SER A CA 1
ATOM 1108 C C . SER A 1 138 ? -5.452 -3.073 -5.377 1.00 81.44 138 SER A C 1
ATOM 1110 O O . SER A 1 138 ? -4.998 -3.363 -6.484 1.00 81.44 138 SER A O 1
ATOM 1112 N N . LEU A 1 139 ? -5.209 -1.891 -4.801 1.00 81.38 139 LEU A N 1
ATOM 1113 C CA . LEU A 1 139 ? -4.394 -0.838 -5.415 1.00 81.38 139 LEU A CA 1
ATOM 1114 C C . LEU A 1 139 ? -2.962 -1.317 -5.680 1.00 81.38 139 LEU A C 1
ATOM 1116 O O . LEU A 1 139 ? -2.438 -1.160 -6.782 1.00 81.38 139 LEU A O 1
ATOM 1120 N N . MET A 1 140 ? -2.331 -1.962 -4.699 1.00 77.12 140 MET A N 1
ATOM 1121 C CA . MET A 1 140 ? -0.982 -2.503 -4.861 1.00 77.12 140 MET A CA 1
ATOM 1122 C C . MET A 1 140 ? -0.920 -3.600 -5.927 1.00 77.12 140 MET A C 1
ATOM 1124 O O . MET A 1 140 ? 0.018 -3.635 -6.729 1.00 77.12 140 MET A O 1
ATOM 1128 N N . LEU A 1 141 ? -1.915 -4.489 -5.970 1.00 79.31 141 LEU A N 1
ATOM 1129 C CA . LEU A 1 141 ? -2.025 -5.514 -7.006 1.00 79.31 141 LEU A CA 1
ATOM 1130 C C . LEU A 1 141 ? -2.211 -4.895 -8.392 1.00 79.31 141 LEU A C 1
ATOM 1132 O O . LEU A 1 141 ? -1.539 -5.333 -9.327 1.00 79.31 141 LEU A O 1
ATOM 1136 N N . PHE A 1 142 ? -3.043 -3.857 -8.509 1.00 82.25 142 PHE A N 1
ATOM 1137 C CA . PHE A 1 142 ? -3.260 -3.106 -9.744 1.00 82.25 142 PHE A CA 1
ATOM 1138 C C . PHE A 1 142 ? -1.954 -2.504 -10.278 1.00 82.25 142 PHE A C 1
ATOM 1140 O O . PHE A 1 142 ? -1.581 -2.738 -11.429 1.00 82.25 142 PHE A O 1
ATOM 1147 N N . LEU A 1 143 ? -1.176 -1.833 -9.423 1.00 77.00 143 LEU A N 1
ATOM 1148 C CA . LEU A 1 143 ? 0.144 -1.306 -9.800 1.00 77.00 143 LEU A CA 1
ATOM 1149 C C . LEU A 1 143 ? 1.123 -2.425 -10.210 1.00 77.00 143 LEU A C 1
ATOM 1151 O O . LEU A 1 143 ? 2.017 -2.230 -11.043 1.00 77.00 143 LEU A O 1
ATOM 1155 N N . CYS A 1 144 ? 0.947 -3.629 -9.662 1.00 75.69 144 CYS A N 1
ATOM 1156 C CA . CYS A 1 144 ? 1.751 -4.809 -9.969 1.00 75.69 144 CYS A CA 1
ATOM 1157 C C . CYS A 1 144 ? 1.292 -5.603 -11.203 1.00 75.69 144 CYS A C 1
ATOM 1159 O O . CYS A 1 144 ? 1.996 -6.557 -11.575 1.00 75.69 144 CYS A O 1
ATOM 1161 N N . VAL A 1 145 ? 0.158 -5.256 -11.834 1.00 72.69 145 VAL A N 1
ATOM 1162 C CA . VAL A 1 145 ? -0.380 -5.970 -13.006 1.00 72.69 145 VAL A CA 1
ATOM 1163 C C . VAL A 1 145 ? 0.697 -6.017 -14.079 1.00 72.69 145 VAL A C 1
ATOM 1165 O O . VAL A 1 145 ? 1.169 -4.959 -14.482 1.00 72.69 145 VAL A O 1
ATOM 1168 N N . PRO A 1 146 ? 1.148 -7.205 -14.519 1.00 60.09 146 PRO A N 1
ATOM 1169 C CA . PRO A 1 146 ? 2.269 -7.328 -15.440 1.00 60.09 146 PRO A CA 1
ATOM 1170 C C . PRO A 1 146 ? 1.986 -6.610 -16.761 1.00 60.09 146 PRO A C 1
ATOM 1172 O O . PRO A 1 146 ? 0.859 -6.581 -17.241 1.00 60.09 146 PRO A O 1
ATOM 1175 N N . ALA A 1 147 ? 3.041 -6.070 -17.384 1.00 58.22 147 ALA A N 1
ATOM 1176 C CA . ALA A 1 147 ? 2.944 -5.728 -18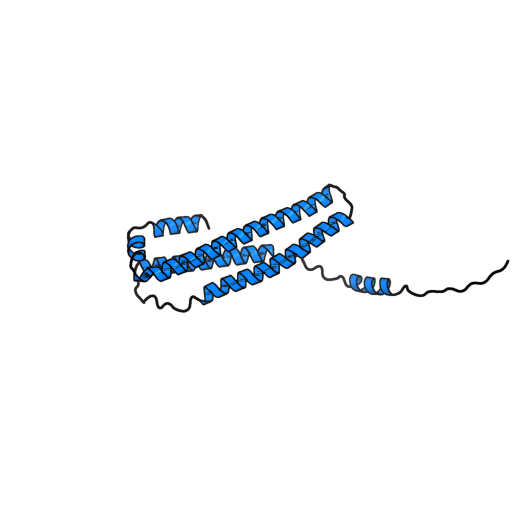.796 1.00 58.22 147 ALA A CA 1
ATOM 1177 C C . ALA A 1 147 ? 2.691 -7.049 -19.527 1.00 58.22 147 ALA A C 1
ATOM 1179 O O . ALA A 1 147 ? 3.332 -8.045 -19.170 1.00 58.22 147 ALA A O 1
ATOM 1180 N N . VAL A 1 148 ? 1.739 -7.058 -20.467 1.00 51.84 148 VAL A N 1
ATOM 1181 C CA . VAL A 1 148 ? 1.352 -8.224 -21.275 1.00 51.84 148 VAL A CA 1
ATOM 1182 C C . VAL A 1 148 ? 2.589 -9.074 -21.550 1.00 51.84 148 VAL A C 1
ATOM 1184 O O . VAL A 1 148 ? 3.565 -8.579 -22.124 1.00 51.84 148 VAL A O 1
ATOM 1187 N N . LYS A 1 149 ? 2.590 -10.331 -21.082 1.00 50.53 149 LYS A N 1
ATOM 1188 C CA . LYS A 1 149 ? 3.649 -11.278 -21.436 1.00 50.53 149 LYS A CA 1
ATOM 1189 C C . LYS A 1 149 ? 3.627 -11.365 -22.957 1.00 50.53 149 LYS A C 1
ATOM 1191 O O . LYS A 1 149 ? 2.731 -11.983 -23.520 1.00 50.53 149 LYS A O 1
ATOM 1196 N N . LYS A 1 150 ? 4.587 -10.730 -23.633 1.00 52.12 150 LYS A N 1
ATOM 1197 C CA . LYS A 1 150 ? 4.852 -11.057 -25.029 1.00 52.12 150 LYS A CA 1
ATOM 1198 C C . LYS A 1 150 ? 5.275 -12.517 -25.001 1.00 52.12 150 LYS A C 1
ATOM 1200 O O . LYS A 1 150 ? 6.337 -12.822 -24.456 1.00 52.12 150 LYS A O 1
ATOM 1205 N N . ASN A 1 151 ? 4.416 -13.409 -25.493 1.00 54.59 151 ASN A N 1
ATOM 1206 C CA . ASN A 1 151 ? 4.823 -14.777 -25.780 1.00 54.59 151 ASN A CA 1
ATOM 1207 C C . ASN A 1 151 ? 6.138 -14.671 -26.558 1.00 54.59 151 ASN A C 1
ATOM 1209 O O . ASN A 1 151 ? 6.185 -13.881 -27.510 1.00 54.59 151 ASN A O 1
ATOM 1213 N N . PRO A 1 152 ? 7.221 -15.355 -26.147 1.00 52.91 152 PRO A N 1
ATOM 1214 C CA . PRO A 1 152 ? 8.405 -15.395 -26.983 1.00 52.91 152 PRO A CA 1
ATOM 1215 C C . PRO A 1 152 ? 7.933 -15.918 -28.337 1.00 52.91 152 PRO A C 1
ATOM 1217 O O . PRO A 1 152 ? 7.390 -17.021 -28.422 1.00 52.91 152 PRO A O 1
ATOM 1220 N N . SER A 1 153 ? 8.022 -15.087 -29.380 1.00 64.38 153 SER A N 1
ATOM 1221 C CA . SER A 1 153 ? 7.667 -15.544 -30.717 1.00 64.38 153 SER A CA 1
ATOM 1222 C C . SER A 1 153 ? 8.540 -16.764 -31.007 1.00 64.38 153 SER A C 1
ATOM 1224 O O . SER A 1 153 ? 9.707 -16.795 -30.611 1.00 64.38 153 SER A O 1
ATOM 1226 N N . ARG A 1 154 ? 7.994 -17.792 -31.666 1.00 61.97 154 ARG A N 1
ATOM 1227 C CA . ARG A 1 154 ? 8.754 -19.015 -32.000 1.00 61.97 154 ARG A CA 1
ATOM 1228 C C . ARG A 1 154 ? 10.083 -18.667 -32.706 1.00 61.97 154 ARG A C 1
ATOM 1230 O O . ARG A 1 154 ? 11.097 -19.314 -32.476 1.00 61.97 154 ARG A O 1
ATOM 1237 N N . TRP A 1 155 ? 10.103 -17.541 -33.422 1.00 61.62 155 TRP A N 1
ATOM 1238 C CA . TRP A 1 155 ? 11.259 -16.904 -34.060 1.00 61.62 155 TRP A CA 1
ATOM 1239 C C . TRP A 1 155 ? 12.369 -16.403 -33.114 1.00 61.62 155 TRP A C 1
ATOM 1241 O O . TRP A 1 155 ? 13.541 -16.439 -33.479 1.00 61.62 155 TRP A O 1
ATOM 1251 N N . SER A 1 156 ? 12.051 -15.979 -31.885 1.00 61.44 156 SER A N 1
ATOM 1252 C CA . SER A 1 156 ? 13.041 -15.549 -30.879 1.00 61.44 156 SER A CA 1
ATOM 1253 C C . SER A 1 156 ? 13.883 -16.706 -30.325 1.00 61.44 156 SER A C 1
ATOM 1255 O O . SER A 1 156 ? 14.943 -16.452 -29.748 1.00 61.44 156 SER A O 1
ATOM 1257 N N . MET A 1 157 ? 13.416 -17.952 -30.440 1.00 57.09 157 MET A N 1
ATOM 1258 C CA . MET A 1 157 ? 14.231 -19.126 -30.122 1.00 57.09 157 MET A CA 1
ATOM 1259 C C . MET A 1 157 ? 15.172 -19.463 -31.279 1.00 57.09 157 MET A C 1
ATOM 1261 O O . MET A 1 157 ? 16.339 -19.740 -31.028 1.00 57.09 157 MET A O 1
ATOM 1265 N N . VAL A 1 158 ? 14.713 -19.338 -32.529 1.00 64.31 158 VAL A N 1
ATOM 1266 C CA . VAL A 1 158 ? 15.525 -19.615 -33.728 1.00 64.31 158 VAL A CA 1
ATOM 1267 C C . VAL A 1 158 ? 16.728 -18.667 -33.830 1.00 64.31 158 VAL A C 1
ATOM 1269 O O . VAL A 1 158 ? 17.843 -19.114 -34.090 1.00 64.31 158 VAL A O 1
ATOM 1272 N N . SER A 1 159 ? 16.561 -17.376 -33.519 1.00 60.00 159 SER A N 1
ATOM 1273 C CA . SER A 1 159 ? 17.670 -16.408 -33.578 1.00 60.00 159 SER A CA 1
ATOM 1274 C C . SER A 1 159 ? 18.798 -16.684 -32.574 1.00 60.00 159 SER A C 1
ATOM 1276 O O . SER A 1 159 ? 19.950 -16.341 -32.837 1.00 60.00 159 SER A O 1
ATOM 1278 N N . LYS A 1 160 ? 18.504 -17.352 -31.449 1.00 54.69 160 LYS A N 1
ATOM 1279 C CA . LYS A 1 160 ? 19.519 -17.766 -30.465 1.00 54.69 160 LYS A CA 1
ATOM 1280 C C . LYS A 1 160 ? 20.360 -18.959 -30.919 1.00 54.69 160 LYS A C 1
ATOM 1282 O O . LYS A 1 160 ? 21.468 -19.111 -30.415 1.00 54.69 160 LYS A O 1
ATOM 1287 N N . PHE A 1 161 ? 19.862 -19.778 -31.845 1.00 59.31 161 PHE A N 1
ATOM 1288 C CA . PHE A 1 161 ? 20.636 -20.874 -32.433 1.00 59.31 161 PHE A CA 1
ATOM 1289 C C . PHE A 1 161 ? 21.520 -20.387 -33.581 1.00 59.31 161 PHE A C 1
ATOM 1291 O O . PHE A 1 161 ? 22.665 -20.813 -33.681 1.00 59.31 161 PHE A O 1
ATOM 1298 N N . ILE A 1 162 ? 21.043 -19.423 -34.374 1.00 59.44 162 ILE A N 1
ATOM 1299 C CA . ILE A 1 162 ? 21.824 -18.853 -35.483 1.00 59.44 162 ILE A CA 1
ATOM 1300 C C . ILE A 1 162 ? 23.030 -18.056 -34.960 1.00 59.44 162 ILE A C 1
ATOM 1302 O O . ILE A 1 162 ? 24.134 -18.208 -35.470 1.00 59.44 162 ILE A O 1
ATOM 1306 N N . ALA A 1 163 ? 22.872 -17.285 -33.877 1.00 54.12 163 ALA A N 1
ATOM 1307 C CA . ALA A 1 163 ? 23.980 -16.526 -33.284 1.00 54.12 163 ALA A CA 1
ATOM 1308 C C . ALA A 1 163 ? 25.041 -17.395 -32.574 1.00 54.12 163 ALA A C 1
ATOM 1310 O O . ALA A 1 163 ? 26.081 -16.880 -32.175 1.00 54.12 163 ALA A O 1
ATOM 1311 N N . LYS A 1 164 ? 24.779 -18.696 -32.382 1.00 50.31 164 LYS A N 1
ATOM 1312 C CA . LYS A 1 164 ? 25.682 -19.632 -31.694 1.00 50.31 164 LYS A CA 1
ATOM 1313 C C . LYS A 1 164 ? 26.417 -20.577 -32.657 1.00 50.31 164 LYS A C 1
ATOM 1315 O O . LYS A 1 164 ? 27.153 -21.438 -32.192 1.00 50.31 164 LYS A O 1
ATOM 1320 N N . GLY A 1 165 ? 26.205 -20.417 -33.969 1.00 47.38 165 GLY A N 1
ATOM 1321 C CA . GLY A 1 165 ? 26.742 -21.287 -35.020 1.00 47.38 165 GLY A CA 1
ATOM 1322 C C . GLY A 1 165 ? 27.933 -20.735 -35.809 1.00 47.38 165 GLY A C 1
ATOM 1323 O O . GLY A 1 165 ? 28.406 -21.418 -36.706 1.00 47.38 165 GLY A O 1
ATOM 1324 N N . THR A 1 166 ? 28.442 -19.537 -35.511 1.00 48.72 166 THR A N 1
ATOM 1325 C CA . THR A 1 166 ? 29.630 -18.990 -36.192 1.00 48.72 166 THR A CA 1
ATOM 1326 C C . THR A 1 166 ? 30.802 -18.863 -35.229 1.00 48.72 166 THR A C 1
ATOM 1328 O O . THR A 1 166 ? 31.172 -17.767 -34.819 1.00 48.72 166 THR A O 1
ATOM 1331 N N . VAL A 1 167 ? 31.371 -20.012 -34.870 1.00 47.28 167 VAL A N 1
ATOM 1332 C CA . VAL A 1 167 ? 32.796 -20.145 -34.551 1.00 47.28 167 VAL A CA 1
ATOM 1333 C C . VAL A 1 167 ? 33.289 -21.359 -35.335 1.00 47.28 167 VAL A C 1
ATOM 1335 O O . VAL A 1 167 ? 33.123 -22.489 -34.893 1.00 47.28 167 VAL A O 1
ATOM 1338 N N . CYS A 1 168 ? 33.837 -21.105 -36.521 1.00 35.75 168 CYS A N 1
ATOM 1339 C CA . CYS A 1 168 ? 34.819 -21.970 -37.163 1.00 35.75 168 CYS A CA 1
ATOM 1340 C C . CYS A 1 168 ? 35.887 -21.057 -37.761 1.00 35.75 168 CYS A C 1
ATOM 1342 O O . CYS A 1 168 ? 35.688 -20.373 -38.762 1.00 35.75 168 CYS A O 1
ATOM 1344 N N . GLU A 1 169 ? 36.979 -21.010 -37.017 1.00 39.56 169 GLU A N 1
ATOM 1345 C CA . GLU A 1 169 ? 38.325 -20.639 -37.406 1.00 39.56 169 GLU A CA 1
ATOM 1346 C C . GLU A 1 169 ? 38.755 -21.440 -38.639 1.00 39.56 169 GLU A C 1
ATOM 1348 O O . GLU A 1 169 ? 38.587 -22.653 -38.658 1.00 39.56 169 GLU A O 1
ATOM 1353 N N . ASN A 1 170 ? 39.306 -20.763 -39.645 1.00 31.56 170 ASN A N 1
ATOM 1354 C CA . ASN A 1 170 ? 40.185 -21.366 -40.642 1.00 31.56 170 ASN A CA 1
ATOM 1355 C C . ASN A 1 170 ? 41.342 -20.383 -40.854 1.00 31.56 170 ASN A C 1
ATOM 1357 O O . ASN A 1 170 ? 41.229 -19.433 -41.627 1.00 31.56 170 ASN A O 1
ATOM 1361 N N . GLN A 1 171 ? 42.438 -20.596 -40.125 1.00 39.44 171 GLN A N 1
ATOM 1362 C CA . GLN A 1 171 ? 43.766 -20.271 -40.635 1.00 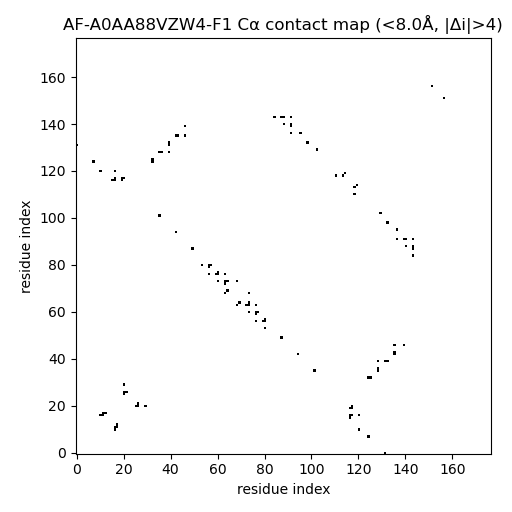39.44 171 GLN A CA 1
ATOM 1363 C C . GLN A 1 171 ? 44.157 -21.361 -41.634 1.00 39.44 171 GLN A C 1
ATOM 1365 O O . GLN A 1 171 ? 44.044 -22.541 -41.309 1.00 39.44 171 GLN A O 1
ATOM 1370 N N . LEU A 1 172 ? 44.636 -20.964 -42.811 1.00 32.88 172 LEU A N 1
ATOM 1371 C CA . LEU A 1 172 ? 45.668 -21.682 -43.559 1.00 32.88 172 LEU A CA 1
ATOM 1372 C C . LEU A 1 172 ? 46.269 -20.724 -44.596 1.00 32.88 172 LEU A C 1
ATOM 1374 O O . LEU A 1 172 ? 45.623 -20.351 -45.574 1.00 32.88 172 LEU A O 1
ATOM 1378 N N . ASP A 1 173 ? 47.498 -20.307 -44.303 1.00 37.88 173 ASP A N 1
ATOM 1379 C CA . ASP A 1 173 ? 48.440 -19.657 -45.209 1.00 37.88 173 ASP A CA 1
ATOM 1380 C C . ASP A 1 173 ? 48.774 -20.557 -46.410 1.00 37.88 173 ASP A C 1
ATOM 1382 O O . ASP A 1 173 ? 48.958 -21.759 -46.231 1.00 37.88 173 ASP A O 1
ATOM 1386 N N . SER A 1 174 ? 48.978 -19.965 -47.595 1.00 37.53 174 SER A N 1
ATOM 1387 C CA . SER A 1 174 ? 50.253 -20.084 -48.333 1.00 37.53 174 SER A CA 1
ATOM 1388 C C . SER A 1 174 ? 50.283 -19.243 -49.622 1.00 37.53 174 SER A C 1
ATOM 1390 O O . SER A 1 174 ? 49.297 -19.155 -50.346 1.00 37.53 174 SER A O 1
ATOM 1392 N N . MET A 1 175 ? 51.470 -18.679 -49.855 1.00 38.62 175 MET A N 1
ATOM 1393 C CA . MET A 1 175 ? 52.011 -17.831 -50.932 1.00 38.62 175 MET A CA 1
ATOM 1394 C C . MET A 1 175 ? 51.873 -18.293 -52.404 1.00 38.62 175 MET A C 1
ATOM 1396 O O . MET A 1 175 ? 51.628 -19.467 -52.674 1.00 38.62 175 MET A O 1
ATOM 1400 N N . ASN A 1 176 ? 52.244 -17.330 -53.276 1.00 37.16 176 ASN A N 1
ATOM 1401 C CA . ASN A 1 176 ? 52.642 -17.324 -54.705 1.00 37.16 176 ASN A CA 1
ATOM 1402 C C . ASN A 1 176 ? 51.523 -17.085 -55.739 1.00 37.16 176 ASN A C 1
ATOM 1404 O O . ASN A 1 176 ? 50.484 -17.731 -55.676 1.00 37.16 176 ASN A O 1
ATOM 1408 N N . ASP A 1 177 ? 51.641 -16.162 -56.705 1.00 33.22 177 ASP A N 1
ATOM 1409 C CA . ASP A 1 177 ? 52.792 -15.421 -57.280 1.00 33.22 177 ASP A CA 1
ATOM 1410 C C . ASP A 1 177 ? 52.612 -13.887 -57.283 1.00 33.22 177 ASP A C 1
ATOM 1412 O O . ASP A 1 177 ? 51.450 -13.415 -57.325 1.00 33.22 177 ASP A O 1
#

Solvent-accessible surface area (backbone atoms only — not comparable to full-atom values): 10419 Å² total; per-residue (Å²): 107,70,70,60,52,52,54,46,51,58,54,56,69,34,67,70,44,44,56,50,57,67,38,84,88,32,54,73,53,53,52,52,53,49,54,53,50,52,54,49,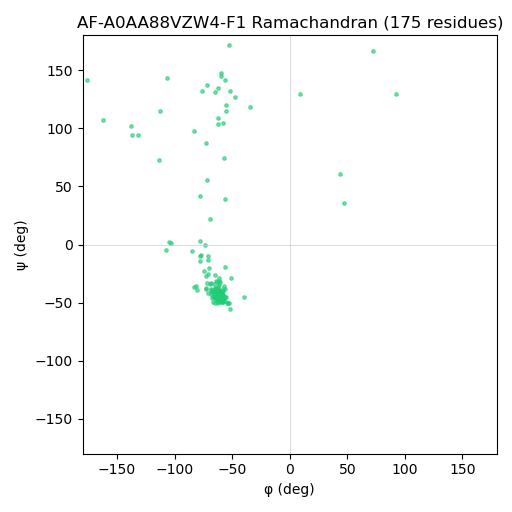52,51,50,52,53,54,49,51,54,52,52,52,52,50,52,50,43,52,49,49,35,51,51,29,58,72,66,64,60,50,71,68,50,31,50,52,40,50,51,53,44,54,52,48,50,54,51,49,43,54,49,45,52,51,50,48,53,55,54,50,55,61,59,65,66,69,67,73,78,80,76,59,101,56,99,43,74,54,56,55,54,53,50,52,55,50,51,48,51,54,51,51,51,52,52,51,48,49,53,48,49,58,77,45,58,71,76,80,79,73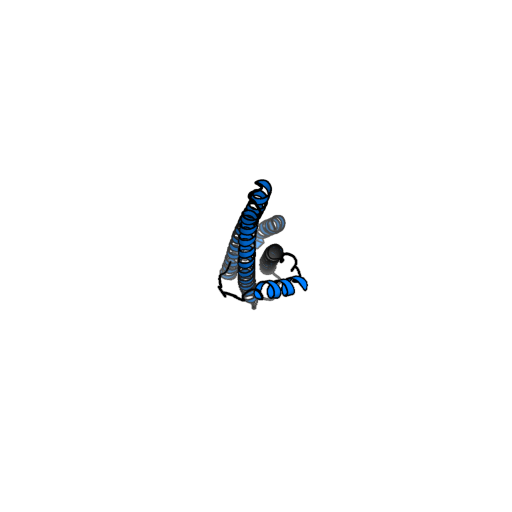,70,79,51,78,62,66,58,52,55,60,54,61,77,69,67,82,82,79,88,79,90,80,88,82,89,89,133